Protein AF-A0A7C6KWK3-F1 (afdb_monomer_lite)

Sequence (356 aa):
MFFIGFPQEYILGIIKRSISSIIIWSLILTVAGTFLYDVLIKINVIKPLETMKEYLKLIAAGDFTTEISSKYLNQKDEFGEIANELKDMCTSLKGMILNIIDKSKEVSNNSQELAAISEEMSASSQELSSTMEQVAVGAANQARDLTEIVNSLSQLTNNIENVYQELQNVRSESENVEHKASIGKREMDILVKSIEKINNAFNLVVSKIDALTNSVKEISGITKIISNISEQTNLLALNAAIESARAGEYGRGFAVVAEEVRKLAEESKKSTEKIANLVSSITNDTEEVILATKTVELSAKEQGKSVENTVKSFEDILMFIRNIGPLFSKTYRAMDEIIKSKDVVMERVEEVSAIT

pLDDT: mean 90.27, std 8.16, range [36.38, 97.69]

Structure (mmCIF, N/CA/C/O backbone):
data_AF-A0A7C6KWK3-F1
#
_entry.id   AF-A0A7C6KWK3-F1
#
loop_
_atom_site.group_PDB
_atom_site.id
_atom_site.type_symbol
_atom_site.label_atom_id
_atom_site.label_alt_id
_atom_site.label_comp_id
_atom_site.label_asym_id
_atom_site.label_entity_id
_atom_site.label_seq_id
_atom_site.pdbx_PDB_ins_code
_atom_site.Cartn_x
_atom_site.Cartn_y
_atom_site.Cartn_z
_atom_site.occupancy
_atom_site.B_iso_or_equiv
_atom_site.auth_seq_id
_atom_site.auth_comp_id
_atom_site.auth_asym_id
_atom_site.auth_atom_id
_atom_site.pdbx_PDB_model_num
ATOM 1 N N . MET A 1 1 ? 75.174 4.899 -180.337 1.00 50.12 1 MET A N 1
ATOM 2 C CA . MET A 1 1 ? 76.041 4.530 -179.200 1.00 50.12 1 MET A CA 1
ATOM 3 C C . MET A 1 1 ? 76.412 5.813 -178.473 1.00 50.12 1 MET A C 1
ATOM 5 O O . MET A 1 1 ? 77.198 6.564 -179.015 1.00 50.12 1 MET A O 1
ATOM 9 N N . PHE A 1 2 ? 75.793 6.105 -177.328 1.00 36.38 2 PHE A N 1
ATOM 10 C CA . PHE A 1 2 ? 76.315 7.049 -176.332 1.00 36.38 2 PHE A CA 1
ATOM 11 C C . PHE A 1 2 ? 75.780 6.599 -174.972 1.00 36.38 2 PHE A C 1
ATOM 13 O O . PHE A 1 2 ? 74.591 6.701 -174.688 1.00 36.38 2 PHE A O 1
ATOM 20 N N . PHE A 1 3 ? 76.662 5.986 -174.188 1.00 48.50 3 PHE A N 1
ATOM 21 C CA . PHE A 1 3 ? 76.411 5.573 -172.815 1.00 48.50 3 PHE A CA 1
ATOM 22 C C . PHE A 1 3 ? 76.714 6.794 -171.938 1.00 48.50 3 PHE A C 1
ATOM 24 O O . PHE A 1 3 ? 77.849 7.262 -171.928 1.00 48.50 3 PHE A O 1
ATOM 31 N N . ILE A 1 4 ? 75.714 7.335 -171.243 1.00 52.41 4 ILE A N 1
ATOM 32 C CA . ILE A 1 4 ? 75.918 8.350 -170.199 1.00 52.41 4 ILE A CA 1
ATOM 33 C C . ILE A 1 4 ? 75.651 7.640 -168.873 1.00 52.41 4 ILE A C 1
ATOM 35 O O . ILE A 1 4 ? 74.540 7.644 -168.351 1.00 52.41 4 ILE A O 1
ATOM 39 N N . GLY A 1 5 ? 76.665 6.933 -168.377 1.00 50.94 5 GLY A N 1
ATOM 40 C CA . GLY A 1 5 ? 76.676 6.438 -167.004 1.00 50.94 5 GLY A CA 1
ATOM 41 C C . GLY A 1 5 ? 77.109 7.571 -166.080 1.00 50.94 5 GLY A C 1
ATOM 42 O O . GLY A 1 5 ? 78.187 8.131 -166.268 1.00 50.94 5 GLY A O 1
ATOM 43 N N . PHE A 1 6 ? 76.280 7.928 -165.097 1.00 59.97 6 PHE A N 1
ATOM 44 C CA . PHE A 1 6 ? 76.700 8.836 -164.030 1.00 59.97 6 PHE A CA 1
ATOM 45 C C . PHE A 1 6 ? 77.745 8.137 -163.143 1.00 59.97 6 PHE A C 1
ATOM 47 O O . PHE A 1 6 ? 77.560 6.962 -162.812 1.00 59.97 6 PHE A O 1
ATOM 54 N N . PRO A 1 7 ? 78.834 8.822 -162.749 1.00 62.25 7 PRO A N 1
ATOM 55 C CA . PRO A 1 7 ? 79.874 8.230 -161.918 1.00 62.25 7 PRO A CA 1
ATOM 56 C C . PRO A 1 7 ? 79.287 7.750 -160.588 1.00 62.25 7 PRO A C 1
ATOM 58 O O . PRO A 1 7 ? 78.541 8.468 -159.919 1.00 62.25 7 PRO A O 1
ATOM 61 N N . GLN A 1 8 ? 79.651 6.527 -160.200 1.00 62.75 8 GLN A N 1
ATOM 62 C CA . GLN A 1 8 ? 79.188 5.865 -158.977 1.00 62.75 8 GLN A CA 1
ATOM 63 C C . GLN A 1 8 ? 79.431 6.727 -157.720 1.00 62.75 8 GLN A C 1
ATOM 65 O O . GLN A 1 8 ? 78.629 6.689 -156.788 1.00 62.75 8 GLN A O 1
ATOM 70 N N . GLU A 1 9 ? 80.469 7.572 -157.723 1.00 63.78 9 GLU A N 1
ATOM 71 C CA . GLU A 1 9 ? 80.761 8.545 -156.660 1.00 63.78 9 GLU A CA 1
ATOM 72 C C . GLU A 1 9 ? 79.660 9.603 -156.464 1.00 63.78 9 GLU A C 1
ATOM 74 O O . GLU A 1 9 ? 79.386 9.993 -155.328 1.00 63.78 9 GLU A O 1
ATOM 79 N N . TYR A 1 10 ? 78.966 10.027 -157.529 1.00 68.12 10 TYR A N 1
ATOM 80 C CA . TYR A 1 10 ? 77.906 11.040 -157.443 1.00 68.12 10 TYR A CA 1
ATOM 81 C C . TYR A 1 10 ? 76.619 10.468 -156.826 1.00 68.12 10 TYR A C 1
ATOM 83 O O . TYR A 1 10 ? 76.002 11.090 -155.960 1.00 68.12 10 TYR A O 1
ATOM 91 N N . ILE A 1 11 ? 76.251 9.237 -157.203 1.00 68.44 11 ILE A N 1
ATOM 92 C CA . ILE A 1 11 ? 75.096 8.526 -156.630 1.00 68.44 11 ILE A CA 1
ATOM 93 C C . ILE A 1 11 ? 75.365 8.158 -155.161 1.00 68.44 11 ILE A C 1
ATOM 95 O O . ILE A 1 11 ? 74.504 8.372 -154.307 1.00 68.44 11 ILE A O 1
ATOM 99 N N . LEU A 1 12 ? 76.577 7.690 -154.832 1.00 65.06 12 LEU A N 1
ATOM 100 C CA . LEU A 1 12 ? 76.982 7.415 -153.446 1.00 65.06 12 LEU A CA 1
ATOM 101 C C . LEU A 1 12 ? 76.984 8.677 -152.568 1.00 65.06 12 LEU A C 1
ATOM 103 O O . LEU A 1 12 ? 76.627 8.591 -151.393 1.00 65.06 12 LEU A O 1
ATOM 107 N N . GLY A 1 13 ? 77.335 9.844 -153.118 1.00 69.00 13 GLY A N 1
ATOM 108 C CA . GLY A 1 13 ? 77.290 11.126 -152.407 1.00 69.00 13 GLY A CA 1
ATOM 109 C C . GLY A 1 13 ? 75.870 11.571 -152.038 1.00 69.00 13 GLY A C 1
ATOM 110 O O . GLY A 1 13 ? 75.629 11.983 -150.901 1.00 69.00 13 GLY A O 1
ATOM 111 N N . ILE A 1 14 ? 74.911 11.426 -152.959 1.00 72.25 14 ILE A N 1
ATOM 112 C CA . ILE A 1 14 ? 73.492 11.736 -152.705 1.00 72.25 14 ILE A CA 1
ATOM 113 C C . ILE A 1 14 ? 72.898 10.753 -151.690 1.00 72.25 14 ILE A C 1
ATOM 115 O O . ILE A 1 14 ? 72.237 11.181 -150.744 1.00 72.25 14 ILE A O 1
ATOM 119 N N . ILE A 1 15 ? 73.189 9.454 -151.824 1.00 74.31 15 ILE A N 1
ATOM 120 C CA . ILE A 1 15 ? 72.725 8.430 -150.877 1.00 74.31 15 ILE A CA 1
ATOM 121 C C . ILE A 1 15 ? 73.295 8.690 -149.476 1.00 74.31 15 ILE A C 1
ATOM 123 O O . ILE A 1 15 ? 72.537 8.691 -148.509 1.00 74.31 15 ILE A O 1
ATOM 127 N N . LYS A 1 16 ? 74.596 8.996 -149.341 1.00 73.06 16 LYS A N 1
ATOM 128 C CA . LYS A 1 16 ? 75.196 9.342 -148.039 1.00 73.06 16 LYS A CA 1
ATOM 129 C C . LYS A 1 16 ? 74.568 10.593 -147.417 1.00 73.06 16 LYS A C 1
ATOM 131 O O . LYS A 1 16 ? 74.336 10.606 -146.209 1.00 73.06 16 LYS A O 1
ATOM 136 N N . ARG A 1 17 ? 74.255 11.624 -148.212 1.00 74.88 17 ARG A N 1
ATOM 137 C CA . ARG A 1 17 ? 73.621 12.861 -147.719 1.00 74.88 17 ARG A CA 1
ATOM 138 C C . ARG A 1 17 ? 72.170 12.640 -147.277 1.00 74.88 17 ARG A C 1
ATOM 140 O O . ARG A 1 17 ? 71.790 13.161 -146.233 1.00 74.88 17 ARG A O 1
ATOM 147 N N . SER A 1 18 ? 71.396 11.833 -148.006 1.00 75.69 18 SER A N 1
ATOM 148 C CA . SER A 1 18 ? 70.024 11.463 -147.623 1.00 75.69 18 SER A CA 1
ATOM 149 C C . SER A 1 18 ? 69.975 10.511 -146.423 1.00 75.69 18 SER A C 1
ATOM 151 O O . SER A 1 18 ? 69.119 10.659 -145.558 1.00 75.69 18 SER A O 1
ATOM 153 N N . ILE A 1 19 ? 70.913 9.564 -146.311 1.00 80.75 19 ILE A N 1
ATOM 154 C CA . ILE A 1 19 ? 71.027 8.703 -145.122 1.00 80.75 19 ILE A CA 1
ATOM 155 C C . ILE A 1 19 ? 71.408 9.546 -143.896 1.00 80.75 19 ILE A C 1
ATOM 157 O O . ILE A 1 19 ? 70.806 9.394 -142.837 1.00 80.75 19 ILE A O 1
ATOM 161 N N . SER A 1 20 ? 72.353 10.482 -144.037 1.00 77.00 20 SER A N 1
ATOM 162 C CA . SER A 1 20 ? 72.748 11.379 -142.946 1.00 77.00 20 SER A CA 1
ATOM 163 C C . SER A 1 20 ? 71.599 12.282 -142.481 1.00 77.00 20 SER A C 1
ATOM 165 O O . SER A 1 20 ? 71.414 12.433 -141.275 1.00 77.00 20 SER A O 1
ATOM 167 N N . SER A 1 21 ? 70.782 12.828 -143.391 1.00 78.00 21 SER A N 1
ATOM 168 C CA . SER A 1 21 ? 69.628 13.653 -143.007 1.00 78.00 21 SER A CA 1
ATOM 169 C C . SER A 1 21 ? 68.516 12.847 -142.327 1.00 78.00 21 SER A C 1
ATOM 171 O O . SER A 1 21 ? 67.949 13.327 -141.348 1.00 78.00 21 SER A O 1
ATOM 173 N N . ILE A 1 22 ? 68.239 11.615 -142.774 1.00 84.00 22 ILE A N 1
ATOM 174 C CA . ILE A 1 22 ? 67.272 10.715 -142.119 1.00 84.00 22 ILE A CA 1
ATOM 175 C C . ILE A 1 22 ? 67.738 10.353 -140.704 1.00 84.00 22 ILE A C 1
ATOM 177 O O . ILE A 1 22 ? 66.943 10.415 -139.767 1.00 84.00 22 ILE A O 1
ATOM 181 N N . ILE A 1 23 ? 69.026 10.036 -140.524 1.00 84.62 23 ILE A N 1
ATOM 182 C CA . ILE A 1 23 ? 69.592 9.728 -139.202 1.00 84.62 23 ILE A CA 1
ATOM 183 C C . ILE A 1 23 ? 69.445 10.932 -138.264 1.00 84.62 23 ILE A C 1
ATOM 185 O O . ILE A 1 23 ? 68.966 10.759 -137.145 1.00 84.62 23 ILE A O 1
ATOM 189 N N . ILE A 1 24 ? 69.774 12.145 -138.727 1.00 84.62 24 ILE A N 1
ATOM 190 C CA . ILE A 1 24 ? 69.667 13.379 -137.930 1.00 84.62 24 ILE A CA 1
ATOM 191 C C . ILE A 1 24 ? 68.214 13.663 -137.527 1.00 84.62 24 ILE A C 1
ATOM 193 O O . ILE A 1 24 ? 67.954 13.923 -136.355 1.00 84.62 24 ILE A O 1
ATOM 197 N N . TRP A 1 25 ? 67.254 13.575 -138.452 1.00 86.12 25 TRP A N 1
ATOM 198 C CA . TRP A 1 25 ? 65.841 13.790 -138.120 1.00 86.12 25 TRP A CA 1
ATOM 199 C C . TRP A 1 25 ? 65.277 12.706 -137.202 1.00 86.12 25 TRP A C 1
ATOM 201 O O . TRP A 1 25 ? 64.518 13.031 -136.290 1.00 86.12 25 TRP A O 1
ATOM 211 N N . SER A 1 26 ? 65.682 11.443 -137.379 1.00 84.75 26 SER A N 1
ATOM 212 C CA . SER A 1 26 ? 65.297 10.373 -136.453 1.00 84.75 26 SER A CA 1
ATOM 213 C C . SER A 1 26 ? 65.861 10.626 -135.054 1.00 84.75 26 SER A C 1
ATOM 215 O O . SER A 1 26 ? 65.145 10.466 -134.070 1.00 84.75 26 SER A O 1
ATOM 217 N N . LEU A 1 27 ? 67.101 11.117 -134.956 1.00 87.06 27 LEU A N 1
ATOM 218 C CA . LEU A 1 27 ? 67.737 11.445 -133.686 1.00 87.06 27 LEU A CA 1
ATOM 219 C C . LEU A 1 27 ? 67.014 12.610 -133.001 1.00 87.06 27 LEU A C 1
ATOM 221 O O . LEU A 1 27 ? 66.700 12.516 -131.821 1.00 87.06 27 LEU A O 1
ATOM 225 N N . ILE A 1 28 ? 66.679 13.670 -133.745 1.00 87.69 28 ILE A N 1
ATOM 226 C CA . ILE A 1 28 ? 65.929 14.823 -133.225 1.00 87.69 28 ILE A CA 1
ATOM 227 C C . ILE A 1 28 ? 64.544 14.399 -132.730 1.00 87.69 28 ILE A C 1
ATOM 229 O O . ILE A 1 28 ? 64.154 14.785 -131.633 1.00 87.69 28 ILE A O 1
ATOM 233 N N . LEU A 1 29 ? 63.811 13.590 -133.499 1.00 87.38 29 LEU A N 1
ATOM 234 C CA . LEU A 1 29 ? 62.492 13.097 -133.093 1.00 87.38 29 LEU A CA 1
ATOM 235 C C . LEU A 1 29 ? 62.573 12.175 -131.877 1.00 87.38 29 LEU A C 1
ATOM 237 O O . LEU A 1 29 ? 61.714 12.251 -131.004 1.00 87.38 29 LEU A O 1
ATOM 241 N N . THR A 1 30 ? 63.619 11.353 -131.787 1.00 86.44 30 THR A N 1
ATOM 242 C CA . THR A 1 30 ? 63.840 10.489 -130.622 1.00 86.44 30 THR A CA 1
ATOM 243 C C . THR A 1 30 ? 64.129 11.332 -129.382 1.00 86.44 30 THR A C 1
ATOM 245 O O . THR A 1 30 ? 63.483 11.136 -128.361 1.00 86.44 30 THR A O 1
ATOM 248 N N . VAL A 1 31 ? 65.016 12.330 -129.485 1.00 88.00 31 VAL A N 1
ATOM 249 C CA . VAL A 1 31 ? 65.360 13.244 -128.379 1.00 88.00 31 VAL A CA 1
ATOM 250 C C . VAL A 1 31 ? 64.162 14.101 -127.957 1.00 88.00 31 VAL A C 1
ATOM 252 O O . VAL A 1 31 ? 63.903 14.267 -126.765 1.00 88.00 31 VAL A O 1
ATOM 255 N N . ALA A 1 32 ? 63.396 14.627 -128.914 1.00 87.62 32 ALA A N 1
ATOM 256 C CA . ALA A 1 32 ? 62.181 15.385 -128.631 1.00 87.62 32 ALA A CA 1
ATOM 257 C C . ALA A 1 32 ? 61.098 14.498 -127.998 1.00 87.62 32 ALA A C 1
ATOM 259 O O . ALA A 1 32 ? 60.425 14.929 -127.064 1.00 87.62 32 ALA A O 1
ATOM 260 N N . GLY A 1 33 ? 60.964 13.253 -128.462 1.00 87.75 33 GLY A N 1
ATOM 261 C CA . GLY A 1 33 ? 60.047 12.259 -127.911 1.00 87.75 33 GLY A CA 1
ATOM 262 C C . GLY A 1 33 ? 60.395 11.874 -126.475 1.00 87.75 33 GLY A C 1
ATOM 263 O O . GLY A 1 33 ? 59.512 11.887 -125.622 1.00 87.75 33 GLY A O 1
ATOM 264 N N . THR A 1 34 ? 61.674 11.619 -126.176 1.00 87.00 34 THR A N 1
ATOM 265 C CA . THR A 1 34 ? 62.130 11.343 -124.802 1.00 87.00 34 THR A CA 1
ATOM 266 C C . THR A 1 34 ? 61.928 12.550 -123.893 1.00 87.00 34 THR A C 1
ATOM 268 O O . THR A 1 34 ? 61.441 12.397 -122.780 1.00 87.00 34 THR A O 1
ATOM 271 N N . PHE A 1 35 ? 62.203 13.764 -124.384 1.00 89.75 35 PHE A N 1
ATOM 272 C CA . PHE A 1 35 ? 61.986 14.985 -123.609 1.00 89.75 35 PHE A CA 1
ATOM 273 C C . PHE A 1 35 ? 60.498 15.223 -123.303 1.00 89.75 35 PHE A C 1
ATOM 275 O O . PHE A 1 35 ? 60.135 15.535 -122.171 1.00 89.75 35 PHE A O 1
ATOM 282 N N . LEU A 1 36 ? 59.617 15.041 -124.294 1.00 87.81 36 LEU A N 1
ATOM 283 C CA . LEU A 1 36 ? 58.165 15.135 -124.109 1.00 87.81 36 LEU A CA 1
ATOM 284 C C . LEU A 1 36 ? 57.643 14.070 -123.140 1.00 87.81 36 LEU A C 1
ATOM 286 O O . LEU A 1 36 ? 56.809 14.381 -122.290 1.00 87.81 36 LEU A O 1
ATOM 290 N N . TYR A 1 37 ? 58.146 12.840 -123.244 1.00 88.50 37 TYR A N 1
ATOM 291 C CA . TYR A 1 37 ? 57.793 11.741 -122.350 1.00 88.50 37 TYR A CA 1
ATOM 292 C C . TYR A 1 37 ? 58.192 12.034 -120.897 1.00 88.50 37 TYR A C 1
ATOM 294 O O . TYR A 1 37 ? 57.351 11.925 -120.002 1.00 88.50 37 TYR A O 1
ATOM 302 N N . ASP A 1 38 ? 59.420 12.510 -120.666 1.00 87.50 38 ASP A N 1
ATOM 303 C CA . ASP A 1 38 ? 59.904 12.895 -119.334 1.00 87.50 38 ASP A CA 1
ATOM 304 C C . ASP A 1 38 ? 59.066 14.030 -118.726 1.00 87.50 38 ASP A C 1
ATOM 306 O O . ASP A 1 38 ? 58.707 13.991 -117.545 1.00 87.50 38 ASP A O 1
ATOM 310 N N . VAL A 1 39 ? 58.704 15.039 -119.527 1.00 88.69 39 VAL A N 1
ATOM 311 C CA . VAL A 1 39 ? 57.855 16.154 -119.078 1.00 88.69 39 VAL A CA 1
ATOM 312 C C . VAL A 1 39 ? 56.443 15.672 -118.735 1.00 88.69 39 VAL A C 1
ATOM 314 O O . VAL A 1 39 ? 55.909 16.061 -117.693 1.00 88.69 39 VAL A O 1
ATOM 317 N N . LEU A 1 40 ? 55.848 14.810 -119.563 1.00 87.06 40 LEU A N 1
ATOM 318 C CA . LEU A 1 40 ? 54.509 14.265 -119.326 1.00 87.06 40 LEU A CA 1
ATOM 319 C C . LEU A 1 40 ? 54.461 13.388 -118.072 1.00 87.06 40 LEU A C 1
ATOM 321 O O . LEU A 1 40 ? 53.573 13.584 -117.244 1.00 87.06 40 LEU A O 1
ATOM 325 N N . ILE A 1 41 ? 55.435 12.495 -117.869 1.00 88.19 41 ILE A N 1
ATOM 326 C CA . ILE A 1 41 ? 55.540 11.695 -116.637 1.00 88.19 41 ILE A CA 1
ATOM 327 C C . ILE A 1 41 ? 55.723 12.596 -115.424 1.00 88.19 41 ILE A C 1
ATOM 329 O O . ILE A 1 41 ? 55.079 12.402 -114.390 1.00 88.19 41 ILE A O 1
ATOM 333 N N . LYS A 1 42 ? 56.580 13.613 -115.531 1.00 87.81 42 LYS A N 1
ATOM 334 C CA . LYS A 1 42 ? 56.831 14.506 -114.404 1.00 87.81 42 LYS A CA 1
ATOM 335 C C . LYS A 1 42 ? 55.575 15.270 -113.990 1.00 87.81 42 LYS A C 1
ATOM 337 O O . LYS A 1 42 ? 55.346 15.457 -112.798 1.00 87.81 42 LYS A O 1
ATOM 342 N N . ILE A 1 43 ? 54.768 15.714 -114.952 1.00 85.00 43 ILE A N 1
ATOM 343 C CA . ILE A 1 43 ? 53.551 16.489 -114.686 1.00 85.00 43 ILE A CA 1
ATOM 344 C C . ILE A 1 43 ? 52.390 15.597 -114.238 1.00 85.00 43 ILE A C 1
ATOM 346 O O . ILE A 1 43 ? 51.703 15.974 -113.292 1.00 85.00 43 ILE A O 1
ATOM 350 N N . ASN A 1 44 ? 52.191 14.441 -114.875 1.00 83.25 44 ASN A N 1
ATOM 351 C CA . ASN A 1 44 ? 51.003 13.607 -114.666 1.00 83.25 44 ASN A CA 1
ATOM 352 C C . ASN A 1 44 ? 51.201 12.481 -113.641 1.00 83.25 44 ASN A C 1
ATOM 354 O O . ASN A 1 44 ? 50.214 11.946 -113.159 1.00 83.25 44 ASN A O 1
ATOM 358 N N . VAL A 1 45 ? 52.443 12.122 -113.293 1.00 86.00 45 VAL A N 1
ATOM 359 C CA . VAL A 1 45 ? 52.740 11.014 -112.364 1.00 86.00 45 VAL A CA 1
ATOM 360 C C . VAL A 1 45 ? 53.575 11.492 -111.177 1.00 86.00 45 VAL A C 1
ATOM 362 O O . VAL A 1 45 ? 53.135 11.386 -110.035 1.00 86.00 45 VAL A O 1
ATOM 365 N N . ILE A 1 46 ? 54.763 12.063 -111.420 1.00 88.12 46 ILE A N 1
ATOM 366 C CA . ILE A 1 46 ? 55.706 12.399 -110.334 1.00 88.12 46 ILE A CA 1
ATOM 367 C C . ILE A 1 46 ? 55.142 13.499 -109.431 1.00 88.12 46 ILE A C 1
ATOM 369 O O . ILE A 1 46 ? 55.120 13.331 -108.216 1.00 88.12 46 ILE A O 1
ATOM 373 N N . LYS A 1 47 ? 54.653 14.608 -110.002 1.00 87.56 47 LYS A N 1
ATOM 374 C CA . LYS A 1 47 ? 54.118 15.732 -109.215 1.00 87.56 47 LYS A CA 1
ATOM 375 C C . LYS A 1 47 ? 52.890 15.359 -108.363 1.00 87.56 47 LYS A C 1
ATOM 377 O O . LYS A 1 47 ? 52.900 15.694 -107.176 1.00 87.56 47 LYS A O 1
ATOM 382 N N . PRO A 1 48 ? 51.846 14.688 -108.897 1.00 87.06 48 PRO A N 1
ATOM 383 C CA . PRO A 1 48 ? 50.729 14.216 -108.077 1.00 87.06 48 PRO A CA 1
ATOM 384 C C . PRO A 1 48 ? 51.180 13.268 -106.963 1.00 87.06 48 PRO A C 1
ATOM 386 O O . PRO A 1 48 ? 50.764 13.439 -105.821 1.00 87.06 48 PRO A O 1
ATOM 389 N N . LEU A 1 49 ? 52.096 12.336 -107.253 1.00 88.19 49 LEU A N 1
ATOM 390 C CA . LEU A 1 49 ? 52.625 11.397 -106.262 1.00 88.19 49 LEU A CA 1
ATOM 391 C C . LEU A 1 49 ? 53.430 12.093 -105.152 1.00 88.19 49 LEU A C 1
ATOM 393 O O . LEU A 1 49 ? 53.256 11.774 -103.977 1.00 88.19 49 LEU A O 1
ATOM 397 N N . GLU A 1 50 ? 54.289 13.055 -105.501 1.00 89.25 50 GLU A N 1
ATOM 398 C CA . GLU A 1 50 ? 55.005 13.888 -104.526 1.00 89.25 50 GLU A CA 1
ATOM 399 C C . GLU A 1 50 ? 54.026 14.661 -103.640 1.00 89.25 50 GLU A C 1
ATOM 401 O O . GLU A 1 50 ? 54.198 14.687 -102.423 1.00 89.25 50 GLU A O 1
ATOM 406 N N . THR A 1 51 ? 52.948 15.192 -104.223 1.00 88.50 51 THR A N 1
ATOM 407 C CA . THR A 1 51 ? 51.912 15.905 -103.466 1.00 88.50 51 THR A CA 1
ATOM 408 C C . THR A 1 51 ? 51.156 14.962 -102.514 1.00 88.50 51 THR A C 1
ATOM 410 O O . THR A 1 51 ? 50.970 15.287 -101.343 1.00 88.50 51 THR A O 1
ATOM 413 N N . MET A 1 52 ? 50.761 13.762 -102.960 1.00 89.75 52 MET A N 1
ATOM 414 C CA . MET A 1 52 ? 50.117 12.767 -102.083 1.00 89.75 52 MET A CA 1
ATOM 415 C C . MET A 1 52 ? 51.047 12.317 -100.952 1.00 89.75 52 MET A C 1
ATOM 417 O O . MET A 1 52 ? 50.614 12.159 -99.811 1.00 89.75 52 MET A O 1
ATOM 421 N N . LYS A 1 53 ? 52.346 12.170 -101.239 1.00 90.44 53 LYS A N 1
ATOM 422 C CA . LYS A 1 53 ? 53.370 11.883 -100.229 1.00 90.44 53 LYS A CA 1
ATOM 423 C C . LYS A 1 53 ? 53.480 13.004 -99.193 1.00 90.44 53 LYS A C 1
ATOM 425 O O . LYS A 1 53 ? 53.694 12.709 -98.019 1.00 90.44 53 LYS A O 1
ATOM 430 N N . GLU A 1 54 ? 53.364 14.266 -99.597 1.00 90.56 54 GLU A N 1
ATOM 431 C CA . GLU A 1 54 ? 53.349 15.405 -98.672 1.00 90.56 54 GLU A CA 1
ATOM 432 C C . GLU A 1 54 ? 52.111 15.388 -97.771 1.00 90.56 54 GLU A C 1
ATOM 434 O O . GLU A 1 54 ? 52.261 15.470 -96.553 1.00 90.56 54 GLU A O 1
ATOM 439 N N . TYR A 1 55 ? 50.914 15.169 -98.325 1.00 89.81 55 TYR A N 1
ATOM 440 C CA . TYR A 1 55 ? 49.695 15.025 -97.520 1.00 89.81 55 TYR A CA 1
ATOM 441 C C . TYR A 1 55 ? 49.783 13.856 -96.536 1.00 89.81 55 TYR A C 1
ATOM 443 O O . TYR A 1 55 ? 49.467 14.009 -95.358 1.00 89.81 55 TYR A O 1
ATOM 451 N N . LEU A 1 56 ? 50.290 12.704 -96.977 1.00 89.88 56 LEU A N 1
ATOM 452 C CA . LEU A 1 56 ? 50.465 11.546 -96.104 1.00 89.88 56 LEU A CA 1
ATOM 453 C C . LEU A 1 56 ? 51.500 11.802 -94.998 1.00 89.88 56 LEU A C 1
ATOM 455 O O . LEU A 1 56 ? 51.318 11.332 -93.879 1.00 89.88 56 LEU A O 1
ATOM 459 N N . LYS A 1 57 ? 52.556 12.584 -95.265 1.00 91.94 57 LYS A N 1
ATOM 460 C CA . LYS A 1 57 ? 53.500 13.025 -94.225 1.00 91.94 57 LYS A CA 1
ATOM 461 C C . LYS A 1 57 ? 52.840 13.926 -93.182 1.00 91.94 57 LYS A C 1
ATOM 463 O O . LYS A 1 57 ? 53.156 13.774 -92.008 1.00 91.94 57 LYS A O 1
ATOM 468 N N . LEU A 1 58 ? 51.957 14.839 -93.591 1.00 89.81 58 LEU A N 1
ATOM 469 C CA . LEU A 1 58 ? 51.220 15.708 -92.665 1.00 89.81 58 LEU A CA 1
ATOM 470 C C . LEU A 1 58 ? 50.287 14.886 -91.769 1.00 89.81 58 LEU A C 1
ATOM 472 O O . LEU A 1 58 ? 50.361 14.992 -90.547 1.00 89.81 58 LEU A O 1
ATOM 476 N N . ILE A 1 59 ? 49.516 13.972 -92.366 1.00 89.00 59 ILE A N 1
ATOM 477 C CA . ILE A 1 59 ? 48.657 13.025 -91.640 1.00 89.00 59 ILE A CA 1
ATOM 478 C C . ILE A 1 59 ? 49.490 12.172 -90.670 1.00 89.00 59 ILE A C 1
ATOM 480 O O . ILE A 1 59 ? 49.125 12.027 -89.506 1.00 89.00 59 ILE A O 1
ATOM 484 N N . ALA A 1 60 ? 50.633 11.637 -91.112 1.00 89.06 60 ALA A N 1
ATOM 485 C CA . ALA A 1 60 ? 51.528 10.843 -90.266 1.00 89.06 60 ALA A CA 1
ATOM 486 C C . ALA A 1 60 ? 52.160 11.659 -89.124 1.00 89.06 60 ALA A C 1
ATOM 488 O O . ALA A 1 60 ? 52.460 11.104 -88.070 1.00 89.06 60 ALA A O 1
ATOM 489 N N . ALA A 1 61 ? 52.343 12.968 -89.314 1.00 91.75 61 ALA A N 1
ATOM 490 C CA . ALA A 1 61 ? 52.768 13.896 -88.270 1.00 91.75 61 ALA A CA 1
ATOM 491 C C . ALA A 1 61 ? 51.621 14.310 -87.324 1.00 91.75 61 ALA A C 1
ATOM 493 O O . ALA A 1 61 ? 51.862 15.042 -86.366 1.00 91.75 61 ALA A O 1
ATOM 494 N N . GLY A 1 62 ? 50.391 13.842 -87.571 1.00 88.06 62 GLY A N 1
ATOM 495 C CA . GLY A 1 62 ? 49.208 14.164 -86.774 1.00 88.06 62 GLY A CA 1
ATOM 496 C C . GLY A 1 62 ? 48.540 15.491 -87.143 1.00 88.06 62 GLY A C 1
ATOM 497 O O . GLY A 1 62 ? 47.676 15.958 -86.402 1.00 88.06 62 GLY A O 1
ATOM 498 N N . ASP A 1 63 ? 48.913 16.103 -88.270 1.00 89.44 63 ASP A N 1
ATOM 499 C CA . ASP A 1 63 ? 48.239 17.288 -88.795 1.00 89.44 63 ASP A CA 1
ATOM 500 C C . ASP A 1 63 ? 47.074 16.884 -89.712 1.00 89.44 63 ASP A C 1
ATOM 502 O O . ASP A 1 63 ? 47.241 16.599 -90.899 1.00 89.44 63 ASP A O 1
ATOM 506 N N . PHE A 1 64 ? 45.871 16.892 -89.137 1.00 87.62 64 PHE A N 1
ATOM 507 C CA . PHE A 1 64 ? 44.602 16.649 -89.834 1.00 87.62 64 PHE A CA 1
ATOM 508 C C . PHE A 1 64 ? 43.865 17.951 -90.202 1.00 87.62 64 PHE A C 1
ATOM 510 O O . PHE A 1 64 ? 42.652 17.944 -90.430 1.00 87.62 64 PHE A O 1
ATOM 517 N N . THR A 1 65 ? 44.558 19.097 -90.181 1.00 86.12 65 THR A N 1
ATOM 518 C CA . THR A 1 65 ? 43.968 20.415 -90.482 1.00 86.12 65 THR A CA 1
ATOM 519 C C . THR A 1 65 ? 44.130 20.818 -91.942 1.00 86.12 65 THR A C 1
ATOM 521 O O . THR A 1 65 ? 43.364 21.642 -92.440 1.00 86.12 65 THR A O 1
ATOM 524 N N . THR A 1 66 ? 45.094 20.215 -92.638 1.00 84.56 66 THR A N 1
ATOM 525 C CA . THR A 1 66 ? 45.382 20.522 -94.037 1.00 84.56 66 THR A CA 1
ATOM 526 C C . THR A 1 66 ? 44.364 19.859 -94.969 1.00 84.56 66 THR A C 1
ATOM 528 O O . THR A 1 66 ? 44.195 18.640 -94.967 1.00 84.56 66 THR A O 1
ATOM 531 N N . GLU A 1 67 ? 43.718 20.659 -95.819 1.00 85.38 67 GLU A N 1
ATOM 532 C CA . GLU A 1 67 ? 42.785 20.166 -96.834 1.00 85.38 67 GLU A CA 1
ATOM 533 C C . GLU A 1 67 ? 43.508 19.760 -98.127 1.00 85.38 67 GLU A C 1
ATOM 535 O O . GLU A 1 67 ? 44.384 20.468 -98.640 1.00 85.38 67 GLU A O 1
ATOM 540 N N . ILE A 1 68 ? 43.113 18.615 -98.687 1.00 87.44 68 ILE A N 1
ATOM 541 C CA . ILE A 1 68 ? 43.603 18.168 -99.992 1.00 87.44 68 ILE A CA 1
ATOM 542 C C . ILE A 1 68 ? 43.030 19.092 -101.070 1.00 87.44 68 ILE A C 1
ATOM 544 O O . ILE A 1 68 ? 41.820 19.305 -101.148 1.00 87.44 68 ILE A O 1
ATOM 548 N N . SER A 1 69 ? 43.903 19.655 -101.910 1.00 87.38 69 SER A N 1
ATOM 549 C CA . SER A 1 69 ? 43.508 20.620 -102.939 1.00 87.38 69 SER A CA 1
ATOM 550 C C . SER A 1 69 ? 42.437 20.051 -103.878 1.00 87.38 69 SER A C 1
ATOM 552 O O . SER A 1 69 ? 42.573 18.945 -104.408 1.00 87.38 69 SER A O 1
ATOM 554 N N . SER A 1 70 ? 41.416 20.862 -104.173 1.00 85.38 70 SER A N 1
ATOM 555 C CA . SER A 1 70 ? 40.312 20.524 -105.085 1.00 85.38 70 SER A CA 1
ATOM 556 C C . SER A 1 70 ? 40.769 20.120 -106.490 1.00 85.38 70 SER A C 1
ATOM 558 O O . SER A 1 70 ? 40.046 19.415 -107.194 1.00 85.38 70 SER A O 1
ATOM 560 N N . LYS A 1 71 ? 41.980 20.523 -106.896 1.00 85.50 71 LYS A N 1
ATOM 561 C CA . LYS A 1 71 ? 42.604 20.096 -108.151 1.00 85.50 71 LYS A CA 1
ATOM 562 C C . LYS A 1 71 ? 42.778 18.574 -108.224 1.00 85.50 71 LYS A C 1
ATOM 564 O O . LYS A 1 71 ? 42.525 18.006 -109.279 1.00 85.50 71 LYS A O 1
ATOM 569 N N . TYR A 1 72 ? 43.209 17.940 -107.133 1.00 84.94 72 TYR A N 1
ATOM 570 C CA . TYR A 1 72 ? 43.468 16.497 -107.089 1.00 84.94 72 TYR A CA 1
ATOM 571 C C . TYR A 1 72 ? 42.202 15.703 -106.761 1.00 84.94 72 TYR A C 1
ATOM 573 O O . TYR A 1 72 ? 41.992 14.643 -107.328 1.00 84.94 72 TYR A O 1
ATOM 581 N N . LEU A 1 73 ? 41.300 16.248 -105.938 1.00 87.75 73 LEU A N 1
ATOM 582 C CA . LEU A 1 73 ? 40.024 15.589 -105.618 1.00 87.75 73 LEU A CA 1
ATOM 583 C C . LEU A 1 73 ? 39.100 15.423 -106.836 1.00 87.75 73 LEU A C 1
ATOM 585 O O . LEU A 1 73 ? 38.350 14.455 -106.909 1.00 87.75 73 LEU A O 1
ATOM 589 N N . ASN A 1 74 ? 39.150 16.364 -107.786 1.00 87.38 74 ASN A N 1
ATOM 590 C CA . ASN A 1 74 ? 38.339 16.338 -109.009 1.00 87.38 74 ASN A CA 1
ATOM 591 C C . ASN A 1 74 ? 39.014 15.594 -110.175 1.00 87.38 74 ASN A C 1
ATOM 593 O O . ASN A 1 74 ? 38.498 15.606 -111.299 1.00 87.38 74 ASN A O 1
ATOM 597 N N . GLN A 1 75 ? 40.184 14.998 -109.940 1.00 85.88 75 GLN A N 1
ATOM 598 C CA . GLN A 1 75 ? 40.905 14.233 -110.946 1.00 85.88 75 GLN A CA 1
ATOM 599 C C . GLN A 1 75 ? 40.172 12.902 -111.186 1.00 85.88 75 GLN A C 1
ATOM 601 O O . GLN A 1 75 ? 39.723 12.258 -110.244 1.00 85.88 75 GLN A O 1
ATOM 606 N N . LYS A 1 76 ? 39.985 12.515 -112.454 1.00 85.50 76 LYS A N 1
ATOM 607 C CA . LYS A 1 76 ? 39.239 11.299 -112.846 1.00 85.50 76 LYS A CA 1
ATOM 608 C C . LYS A 1 76 ? 40.172 10.134 -113.191 1.00 85.50 76 LYS A C 1
ATOM 610 O O . LYS A 1 76 ? 39.914 9.404 -114.144 1.00 85.50 76 LYS A O 1
ATOM 615 N N . ASP A 1 77 ? 41.280 10.040 -112.472 1.00 86.69 77 ASP A N 1
ATOM 616 C CA . ASP A 1 77 ? 42.284 8.986 -112.591 1.00 86.69 77 ASP A CA 1
ATOM 617 C C . ASP A 1 77 ? 42.585 8.389 -111.208 1.00 86.69 77 ASP A C 1
ATOM 619 O O . ASP A 1 77 ? 42.005 8.794 -110.196 1.00 86.69 77 ASP A O 1
ATOM 623 N N . GLU A 1 78 ? 43.505 7.429 -111.162 1.00 87.38 78 GLU A N 1
ATOM 624 C CA . GLU A 1 78 ? 43.888 6.699 -109.954 1.00 87.38 78 GLU A CA 1
ATOM 625 C C . GLU A 1 78 ? 44.421 7.628 -108.845 1.00 87.38 78 GLU A C 1
ATOM 627 O O . GLU A 1 78 ? 44.296 7.322 -107.659 1.00 87.38 78 GLU A O 1
ATOM 632 N N . PHE A 1 79 ? 44.987 8.791 -109.192 1.00 87.81 79 PHE A N 1
ATOM 633 C CA . PHE A 1 79 ? 45.461 9.763 -108.202 1.00 87.81 79 PHE A CA 1
ATOM 634 C C . PHE A 1 79 ? 44.315 10.545 -107.566 1.00 87.81 79 PHE A C 1
ATOM 636 O O . PHE A 1 79 ? 44.399 10.895 -106.387 1.00 87.81 79 PHE A O 1
ATOM 643 N N . GLY A 1 80 ? 43.241 10.787 -108.319 1.00 88.31 80 GLY A N 1
ATOM 644 C CA . GLY A 1 80 ? 42.003 11.337 -107.779 1.00 88.31 80 GLY A CA 1
ATOM 645 C C . GLY A 1 80 ? 41.322 10.395 -106.791 1.00 88.31 80 GLY A C 1
ATOM 646 O O . GLY A 1 80 ? 40.866 10.842 -105.738 1.00 88.31 80 GLY A O 1
ATOM 647 N N . GLU A 1 81 ? 41.313 9.090 -107.069 1.00 89.88 81 GLU A N 1
ATOM 648 C CA . GLU A 1 81 ? 40.815 8.079 -106.124 1.00 89.88 81 GLU A CA 1
ATOM 649 C C . GLU A 1 81 ? 41.642 8.075 -104.829 1.00 89.88 81 GLU A C 1
ATOM 651 O O . GLU A 1 81 ? 41.081 8.235 -103.746 1.00 89.88 81 GLU A O 1
ATOM 656 N N . ILE A 1 82 ? 42.978 8.031 -104.926 1.00 89.88 82 ILE A N 1
ATOM 657 C CA . ILE A 1 82 ? 43.877 8.101 -103.757 1.00 89.88 82 ILE A CA 1
ATOM 658 C C . ILE A 1 82 ? 43.654 9.388 -102.950 1.00 89.88 82 ILE A C 1
ATOM 660 O O . ILE A 1 82 ? 43.636 9.353 -101.720 1.00 89.88 82 ILE A O 1
ATOM 664 N N . ALA A 1 83 ? 43.481 10.530 -103.619 1.00 90.06 83 ALA A N 1
ATOM 665 C CA . ALA A 1 83 ? 43.230 11.806 -102.955 1.00 90.06 83 ALA A CA 1
ATOM 666 C C . ALA A 1 83 ? 41.913 11.796 -102.158 1.00 90.06 83 ALA A C 1
ATOM 668 O O . ALA A 1 83 ? 41.864 12.341 -101.053 1.00 90.06 83 ALA A O 1
ATOM 669 N N . ASN A 1 84 ? 40.859 11.169 -102.691 1.00 90.88 84 ASN A N 1
ATOM 670 C CA . ASN A 1 84 ? 39.583 11.024 -101.988 1.00 90.88 84 ASN A CA 1
ATOM 671 C C . ASN A 1 84 ? 39.697 10.051 -100.801 1.00 90.88 84 ASN A C 1
ATOM 673 O O . ASN A 1 84 ? 39.294 10.407 -99.697 1.00 90.88 84 ASN A O 1
ATOM 677 N N . GLU A 1 85 ? 40.351 8.900 -100.969 1.00 91.81 85 GLU A N 1
ATOM 678 C CA . GLU A 1 85 ? 40.582 7.944 -99.872 1.00 91.81 85 GLU A CA 1
ATOM 679 C C . GLU A 1 85 ? 41.433 8.550 -98.738 1.00 91.81 85 GLU A C 1
ATOM 681 O O . GLU A 1 85 ? 41.142 8.375 -97.552 1.00 91.81 85 GLU A O 1
ATOM 686 N N . LEU A 1 86 ? 42.460 9.346 -99.070 1.00 89.75 86 LEU A N 1
ATOM 687 C CA . LEU A 1 86 ? 43.258 10.076 -98.076 1.00 89.75 86 LEU A CA 1
ATOM 688 C C . LEU A 1 86 ? 42.428 11.117 -97.312 1.00 89.75 86 LEU A C 1
ATOM 690 O O . LEU A 1 86 ? 42.619 11.289 -96.104 1.00 89.75 86 LEU A O 1
ATOM 694 N N . LYS A 1 87 ? 41.506 11.810 -97.992 1.00 90.75 87 LYS A N 1
ATOM 695 C CA . LYS A 1 87 ? 40.575 12.756 -97.360 1.00 90.75 87 LYS A CA 1
ATOM 696 C C . LYS A 1 87 ? 39.636 12.036 -96.393 1.00 90.75 87 LYS A C 1
ATOM 698 O O . LYS A 1 87 ? 39.427 12.524 -95.278 1.00 90.75 87 LYS A O 1
ATOM 703 N N . ASP A 1 88 ? 39.091 10.895 -96.793 1.00 91.62 88 ASP A N 1
ATOM 704 C CA . ASP A 1 88 ? 38.159 10.120 -95.973 1.00 91.62 88 ASP A CA 1
ATOM 705 C C . ASP A 1 88 ? 38.864 9.506 -94.757 1.00 91.62 88 ASP A C 1
ATOM 707 O O . ASP A 1 88 ? 38.340 9.562 -93.638 1.00 91.62 88 ASP A O 1
ATOM 711 N N . MET A 1 89 ? 40.107 9.045 -94.924 1.00 90.38 89 MET A N 1
ATOM 712 C CA . MET A 1 89 ? 40.973 8.626 -93.819 1.00 90.38 89 MET A CA 1
ATOM 713 C C . MET A 1 89 ? 41.249 9.781 -92.845 1.00 90.38 89 MET A C 1
ATOM 715 O O . MET A 1 89 ? 41.087 9.614 -91.636 1.00 90.38 89 MET A O 1
ATOM 719 N N . CYS A 1 90 ? 41.623 10.963 -93.349 1.00 90.88 90 CYS A N 1
ATOM 720 C CA . CYS A 1 90 ? 41.853 12.157 -92.528 1.00 90.88 90 CYS A CA 1
ATOM 721 C C . CYS A 1 90 ? 40.590 12.553 -91.743 1.00 90.88 90 CYS A C 1
ATOM 723 O O . CYS A 1 90 ? 40.646 12.785 -90.535 1.00 90.88 90 CYS A O 1
ATOM 725 N N . THR A 1 91 ? 39.432 12.547 -92.409 1.00 91.44 91 THR A N 1
ATOM 726 C CA . THR A 1 91 ? 38.130 12.849 -91.798 1.00 91.44 91 THR A CA 1
ATOM 727 C C . THR A 1 91 ? 37.780 11.840 -90.705 1.00 91.44 91 THR A C 1
ATOM 729 O O . THR A 1 91 ? 37.373 12.232 -89.609 1.00 91.44 91 THR A O 1
ATOM 732 N N . SER A 1 92 ? 37.996 10.549 -90.963 1.00 92.12 92 SER A N 1
ATOM 733 C CA . SER A 1 92 ? 37.732 9.471 -90.006 1.00 92.12 92 SER A CA 1
ATOM 734 C C . SER A 1 92 ? 38.642 9.559 -88.779 1.00 92.12 92 SER A C 1
ATOM 736 O O . SER A 1 92 ? 38.154 9.496 -87.652 1.00 92.12 92 SER A O 1
ATOM 738 N N . LEU A 1 93 ? 39.949 9.777 -88.972 1.00 91.12 93 LEU A N 1
ATOM 739 C CA . LEU A 1 93 ? 40.912 9.937 -87.876 1.00 91.12 93 LEU A CA 1
ATOM 740 C C . LEU A 1 93 ? 40.622 11.186 -87.040 1.00 91.12 93 LEU A C 1
ATOM 742 O O . LEU A 1 93 ? 40.608 11.114 -85.811 1.00 91.12 93 LEU A O 1
ATOM 746 N N . LYS A 1 94 ? 40.306 12.314 -87.686 1.00 91.56 94 LYS A N 1
ATOM 747 C CA . LYS A 1 94 ? 39.864 13.534 -87.000 1.00 91.56 94 LYS A CA 1
ATOM 748 C C . LYS A 1 94 ? 38.607 13.280 -86.163 1.00 91.56 94 LYS A C 1
ATOM 750 O O . LYS A 1 94 ? 38.563 13.687 -85.005 1.00 91.56 94 LYS A O 1
ATOM 755 N N . GLY A 1 95 ? 37.616 12.577 -86.717 1.00 93.50 95 GLY A N 1
ATOM 756 C CA . GLY A 1 95 ? 36.403 12.182 -85.997 1.00 93.50 95 GLY A CA 1
ATOM 757 C C . GLY A 1 95 ? 36.690 11.286 -84.788 1.00 93.50 95 GLY A C 1
ATOM 758 O O . GLY A 1 95 ? 36.154 11.522 -83.707 1.00 93.50 95 GLY A O 1
ATOM 759 N N . MET A 1 96 ? 37.589 10.306 -84.929 1.00 94.25 96 MET A N 1
ATOM 760 C CA . MET A 1 96 ? 38.028 9.452 -83.819 1.00 94.25 96 MET A CA 1
ATOM 761 C C . MET A 1 96 ? 38.711 10.257 -82.707 1.00 94.25 96 MET A C 1
ATOM 763 O O . MET A 1 96 ? 38.379 10.068 -81.540 1.00 94.25 96 MET A O 1
ATOM 767 N N . ILE A 1 97 ? 39.622 11.176 -83.048 1.00 93.00 97 ILE A N 1
ATOM 768 C CA . ILE A 1 97 ? 40.317 12.022 -82.064 1.00 93.00 97 ILE A CA 1
ATOM 769 C C . ILE A 1 97 ? 39.327 12.925 -81.325 1.00 93.00 97 ILE A C 1
ATOM 771 O O . ILE A 1 97 ? 39.396 13.021 -80.101 1.00 93.00 97 ILE A O 1
ATOM 775 N N . LEU A 1 98 ? 38.386 13.553 -82.038 1.00 94.19 98 LEU A N 1
ATOM 776 C CA . LEU A 1 98 ? 37.345 14.374 -81.412 1.00 94.19 98 LEU A CA 1
ATOM 777 C C . LEU A 1 98 ? 36.484 13.544 -80.450 1.00 94.19 98 LEU A C 1
ATOM 779 O O . LEU A 1 98 ? 36.306 13.946 -79.303 1.00 94.19 98 LEU A O 1
ATOM 783 N N . ASN A 1 99 ? 36.062 12.343 -80.857 1.00 96.44 99 ASN A N 1
ATOM 784 C CA . ASN A 1 99 ? 35.335 11.425 -79.978 1.00 96.44 99 ASN A CA 1
ATOM 785 C C . ASN A 1 99 ? 36.157 11.022 -78.741 1.00 96.44 99 ASN A C 1
ATOM 787 O O . ASN A 1 99 ? 35.609 10.954 -77.644 1.00 96.44 99 ASN A O 1
ATOM 791 N N . ILE A 1 100 ? 37.465 10.775 -78.885 1.00 96.56 100 ILE A N 1
ATOM 792 C CA . ILE A 1 100 ? 38.357 10.468 -77.753 1.00 96.56 100 ILE A CA 1
ATOM 793 C C . ILE A 1 100 ? 38.454 11.661 -76.798 1.00 96.56 100 ILE A C 1
ATOM 795 O O . ILE A 1 100 ? 38.406 11.465 -75.583 1.00 96.56 100 ILE A O 1
ATOM 799 N N . ILE A 1 101 ? 38.575 12.886 -77.318 1.00 95.75 101 ILE A N 1
ATOM 800 C CA . ILE A 1 101 ? 38.613 14.108 -76.503 1.00 95.75 101 ILE A CA 1
ATOM 801 C C . ILE A 1 101 ? 37.306 14.263 -75.721 1.00 95.75 101 ILE A C 1
ATOM 803 O O . ILE A 1 101 ? 37.346 14.494 -74.512 1.00 95.75 101 ILE A O 1
ATOM 807 N N . ASP A 1 102 ? 36.161 14.103 -76.382 1.00 97.00 102 ASP A N 1
ATOM 808 C CA . ASP A 1 102 ? 34.854 14.246 -75.740 1.00 97.00 102 ASP A CA 1
ATOM 809 C C . ASP A 1 102 ? 34.626 13.159 -74.684 1.00 97.00 102 ASP A C 1
ATOM 811 O O . ASP A 1 102 ? 34.224 13.465 -73.560 1.00 97.00 102 ASP A O 1
ATOM 815 N N . LYS A 1 103 ? 34.993 11.906 -74.979 1.00 96.75 103 LYS A N 1
ATOM 816 C CA . LYS A 1 103 ? 34.918 10.809 -74.003 1.00 96.75 103 LYS A CA 1
ATOM 817 C C . LYS A 1 103 ? 35.897 10.974 -72.843 1.00 96.75 103 LYS A C 1
ATOM 819 O O . LYS A 1 103 ? 35.548 10.652 -71.714 1.00 96.75 103 LYS A O 1
ATOM 824 N N . SER A 1 104 ? 37.084 11.531 -73.076 1.00 97.06 104 SER A N 1
ATOM 825 C CA . SER A 1 104 ? 38.042 11.831 -72.001 1.00 97.06 104 SER A CA 1
ATOM 826 C C . SER A 1 104 ? 37.522 12.926 -71.066 1.00 97.06 104 SER A C 1
ATOM 828 O O . SER A 1 104 ? 37.700 12.828 -69.853 1.00 97.06 104 SER A O 1
ATOM 830 N N . LYS A 1 105 ? 36.836 13.947 -71.603 1.00 96.44 105 LYS A N 1
ATOM 831 C CA . LYS A 1 105 ? 36.155 14.968 -70.789 1.00 96.44 105 LYS A CA 1
ATOM 832 C C . LYS A 1 105 ? 35.022 14.365 -69.963 1.00 96.44 105 LYS A C 1
ATOM 834 O O . LYS A 1 105 ? 34.922 14.668 -68.780 1.00 96.44 105 LYS A O 1
ATOM 839 N N . GLU A 1 106 ? 34.209 13.497 -70.561 1.00 96.94 106 GLU A N 1
ATOM 840 C CA . GLU A 1 106 ? 33.141 12.777 -69.855 1.00 96.94 106 GLU A CA 1
ATOM 841 C C . GLU A 1 106 ? 33.708 11.946 -68.692 1.00 96.94 106 GLU A C 1
ATOM 843 O O . GLU A 1 106 ? 33.247 12.074 -67.562 1.00 96.94 106 GLU A O 1
ATOM 848 N N . VAL A 1 107 ? 34.782 11.182 -68.926 1.00 97.50 107 VAL A N 1
ATOM 849 C CA . VAL A 1 107 ? 35.476 10.419 -67.873 1.00 97.50 107 VAL A CA 1
ATOM 850 C C . VAL A 1 107 ? 36.038 11.334 -66.781 1.00 97.50 107 VAL A C 1
ATOM 852 O O . VAL A 1 107 ? 35.921 11.008 -65.599 1.00 97.50 107 VAL A O 1
ATOM 855 N N . SER A 1 108 ? 36.625 12.478 -67.145 1.00 96.69 108 SER A N 1
ATOM 856 C CA . SER A 1 108 ? 37.133 13.457 -66.176 1.00 96.69 108 SER A CA 1
ATOM 857 C C . SER A 1 108 ? 36.015 14.014 -65.291 1.00 96.69 108 SER A C 1
ATOM 859 O O . SER A 1 108 ? 36.190 14.085 -64.077 1.00 96.69 108 SER A O 1
ATOM 861 N N . ASN A 1 109 ? 34.870 14.372 -65.878 1.00 96.31 109 ASN A N 1
ATOM 862 C CA . ASN A 1 109 ? 33.716 14.882 -65.136 1.00 96.31 109 ASN A CA 1
ATOM 863 C C . ASN A 1 109 ? 33.145 13.809 -64.199 1.00 96.31 109 ASN A C 1
ATOM 865 O O . ASN A 1 109 ? 32.976 14.066 -63.011 1.00 96.31 109 ASN A O 1
ATOM 869 N N . ASN A 1 110 ? 32.951 12.585 -64.697 1.00 97.06 110 ASN A N 1
ATOM 870 C CA . ASN A 1 110 ? 32.456 11.468 -63.888 1.00 97.06 110 ASN A CA 1
ATOM 871 C C . ASN A 1 110 ? 33.417 11.123 -62.739 1.00 97.06 110 ASN A C 1
ATOM 873 O O . ASN A 1 110 ? 32.981 10.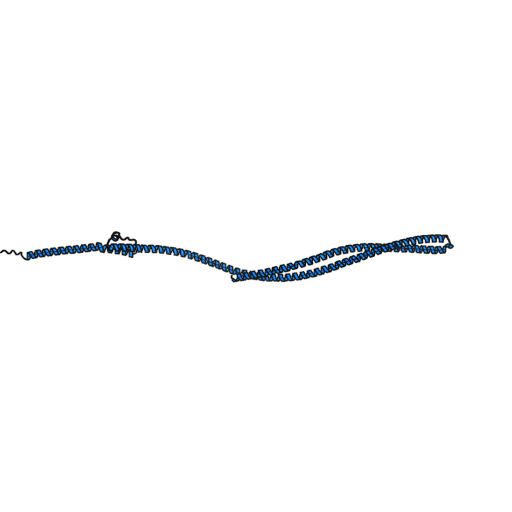750 -61.655 1.00 97.06 110 ASN A O 1
ATOM 877 N N . SER A 1 111 ? 34.731 11.260 -62.949 1.00 97.19 111 SER A N 1
ATOM 878 C CA . SER A 1 111 ? 35.733 11.035 -61.897 1.00 97.19 111 SER A CA 1
ATOM 879 C C . SER A 1 111 ? 35.671 12.108 -60.806 1.00 97.19 111 SER A C 1
ATOM 881 O O . SER A 1 111 ? 35.842 11.790 -59.632 1.00 97.19 111 SER A O 1
ATOM 883 N N . GLN A 1 112 ? 35.409 13.367 -61.176 1.00 96.06 112 GLN A N 1
ATOM 884 C CA . GLN A 1 112 ? 35.197 14.455 -60.214 1.00 96.06 112 GLN A CA 1
ATOM 885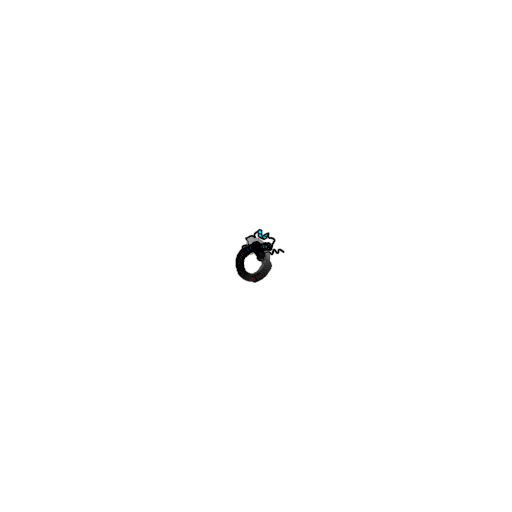 C C . GLN A 1 112 ? 33.907 14.253 -59.411 1.00 96.06 112 GLN A C 1
ATOM 887 O O . GLN A 1 112 ? 33.918 14.419 -58.194 1.00 96.06 112 GLN A O 1
ATOM 892 N N . GLU A 1 113 ? 32.821 13.839 -60.066 1.00 96.88 113 GLU A N 1
ATOM 893 C CA . GLU A 1 113 ? 31.558 13.509 -59.396 1.00 96.88 113 GLU A CA 1
ATOM 894 C C . GLU A 1 113 ? 31.723 12.319 -58.438 1.00 96.88 113 GLU A C 1
ATOM 896 O O . GLU A 1 113 ? 31.306 12.386 -57.284 1.00 96.88 113 GLU A O 1
ATOM 901 N N . LEU A 1 114 ? 32.426 11.264 -58.865 1.00 96.88 114 LEU A N 1
ATOM 902 C CA . LEU A 1 114 ? 32.733 10.113 -58.016 1.00 96.88 114 LEU A CA 1
ATOM 903 C C . LEU A 1 114 ? 33.585 10.494 -56.796 1.00 96.88 114 LEU A C 1
ATOM 905 O O . LEU A 1 114 ? 33.368 9.951 -55.711 1.00 96.88 114 LEU A O 1
ATOM 909 N N . ALA A 1 115 ? 34.542 11.414 -56.954 1.00 96.81 115 ALA A N 1
ATOM 910 C CA . ALA A 1 115 ? 35.340 11.921 -55.839 1.00 96.81 115 ALA A CA 1
ATOM 911 C C . ALA A 1 115 ? 34.461 12.657 -54.816 1.00 96.81 115 ALA A C 1
ATOM 913 O O . ALA A 1 115 ? 34.552 12.361 -53.626 1.00 96.81 115 ALA A O 1
ATOM 914 N N . ALA A 1 116 ? 33.553 13.524 -55.277 1.00 96.81 116 ALA A N 1
ATOM 915 C CA . ALA A 1 116 ? 32.610 14.226 -54.406 1.00 96.81 116 ALA A CA 1
ATOM 916 C C . ALA A 1 116 ? 31.676 13.253 -53.659 1.00 96.81 116 ALA A C 1
ATOM 918 O O . ALA A 1 116 ? 31.531 13.356 -52.442 1.00 96.81 116 ALA A O 1
ATOM 919 N N . ILE A 1 117 ? 31.118 12.254 -54.354 1.00 97.62 117 ILE A N 1
ATOM 920 C CA . ILE A 1 117 ? 30.287 11.210 -53.727 1.00 97.62 117 ILE A CA 1
ATOM 921 C C . ILE A 1 117 ? 31.094 10.410 -52.695 1.00 97.62 117 ILE A C 1
ATOM 923 O O . ILE A 1 117 ? 30.575 10.048 -51.643 1.00 97.62 117 ILE A O 1
ATOM 927 N N . SER A 1 118 ? 32.369 10.129 -52.970 1.00 97.25 118 SER A N 1
ATOM 928 C CA . SER A 1 118 ? 33.234 9.387 -52.042 1.00 97.25 118 SER A CA 1
ATOM 929 C C . SER A 1 118 ? 33.529 10.182 -50.767 1.00 97.25 118 SER A C 1
ATOM 931 O O . SER A 1 118 ? 33.548 9.604 -49.679 1.00 97.25 118 SER A O 1
ATOM 933 N N . GLU A 1 119 ? 33.728 11.498 -50.880 1.00 96.62 119 GLU A N 1
ATOM 934 C CA . GLU A 1 119 ? 33.883 12.393 -49.726 1.00 96.62 119 GLU A CA 1
ATOM 935 C C . GLU A 1 119 ? 32.603 12.447 -48.883 1.00 96.62 119 GLU A C 1
ATOM 937 O O . GLU A 1 119 ? 32.667 12.282 -47.662 1.00 96.62 119 GLU A O 1
ATOM 942 N N . GLU A 1 120 ? 31.438 12.590 -49.522 1.00 97.19 120 GLU A N 1
ATOM 943 C CA . GLU A 1 120 ? 30.136 12.565 -48.844 1.00 97.19 120 GLU A CA 1
ATOM 944 C C . GLU A 1 120 ? 29.902 11.224 -48.131 1.00 97.19 120 GLU A C 1
ATOM 946 O O . GLU A 1 120 ? 29.588 11.196 -46.942 1.00 97.19 120 GLU A O 1
ATOM 951 N N . MET A 1 121 ? 30.167 10.103 -48.808 1.00 97.06 121 MET A N 1
ATOM 952 C CA . MET A 1 121 ? 30.071 8.757 -48.234 1.00 97.06 121 MET A CA 1
ATOM 953 C C . MET A 1 121 ? 30.986 8.578 -47.015 1.00 97.06 121 MET A C 1
ATOM 955 O O . MET A 1 121 ? 30.595 7.953 -46.024 1.00 97.06 121 MET A O 1
ATOM 959 N N . SER A 1 122 ? 32.206 9.125 -47.067 1.00 96.81 122 SER A N 1
ATOM 960 C CA . SER A 1 122 ? 33.138 9.089 -45.937 1.00 96.81 122 SER A CA 1
ATOM 961 C C . SER A 1 122 ? 32.606 9.891 -44.750 1.00 96.81 122 SER A C 1
ATOM 963 O O . SER A 1 122 ? 32.710 9.431 -43.611 1.00 96.81 122 SER A O 1
ATOM 965 N N . ALA A 1 123 ? 32.017 11.064 -44.998 1.00 96.88 123 ALA A N 1
ATOM 966 C CA . ALA A 1 123 ? 31.404 11.881 -43.956 1.00 96.88 123 ALA A CA 1
ATOM 967 C C . ALA A 1 123 ? 30.194 11.171 -43.321 1.00 96.88 123 ALA A C 1
ATOM 969 O O . ALA A 1 123 ? 30.139 11.041 -42.097 1.00 96.88 123 ALA A O 1
ATOM 970 N N . SER A 1 124 ? 29.286 10.618 -44.133 1.00 97.62 124 SER A N 1
ATOM 971 C CA . SER A 1 124 ? 28.132 9.849 -43.646 1.00 97.62 124 SER A CA 1
ATOM 972 C C . SER A 1 124 ? 28.545 8.601 -42.862 1.00 97.62 124 SER A C 1
ATOM 974 O O . SER A 1 124 ? 27.923 8.264 -41.858 1.00 97.62 124 SER A O 1
ATOM 976 N N . SER A 1 125 ? 29.621 7.923 -43.273 1.00 96.88 125 SER A N 1
ATOM 977 C CA . SER A 1 125 ? 30.152 6.763 -42.543 1.00 96.88 125 SER A CA 1
ATOM 978 C C . SER A 1 125 ? 30.692 7.151 -41.163 1.00 96.88 125 SER A C 1
ATOM 980 O O . SER A 1 125 ? 30.489 6.421 -40.191 1.00 96.88 125 SER A O 1
ATOM 982 N N . GLN A 1 126 ? 31.342 8.314 -41.053 1.00 96.56 126 GLN A N 1
ATOM 983 C CA . GLN A 1 126 ? 31.830 8.831 -39.774 1.00 96.56 126 GLN A CA 1
ATOM 984 C C . GLN A 1 126 ? 30.675 9.211 -38.836 1.00 96.56 126 GLN A C 1
ATOM 986 O O . GLN A 1 126 ? 30.717 8.897 -37.644 1.00 96.56 126 GLN A O 1
ATOM 991 N N . GLU A 1 127 ? 29.627 9.843 -39.368 1.00 96.88 127 GLU A N 1
ATOM 992 C CA . GLU A 1 127 ? 28.411 10.171 -38.615 1.00 96.88 127 GLU A CA 1
ATOM 993 C C . GLU A 1 127 ? 27.683 8.906 -38.135 1.00 96.88 127 GLU A C 1
ATOM 995 O O . GLU A 1 127 ? 27.297 8.809 -36.965 1.00 96.88 127 GLU A O 1
ATOM 1000 N N . LEU A 1 128 ? 27.575 7.892 -39.000 1.00 97.06 128 LEU A N 1
ATOM 1001 C CA . LEU A 1 128 ? 27.015 6.591 -38.640 1.00 97.06 128 LEU A CA 1
ATOM 1002 C C . LEU A 1 128 ? 27.819 5.932 -37.513 1.00 97.06 128 LEU A C 1
ATOM 1004 O O . LEU A 1 128 ? 27.228 5.437 -36.556 1.00 97.06 128 LEU A O 1
ATOM 1008 N N . SER A 1 129 ? 29.153 5.965 -37.585 1.00 96.44 129 SER A N 1
ATOM 1009 C CA . SER A 1 129 ? 30.018 5.430 -36.527 1.00 96.44 129 SER A CA 1
ATOM 1010 C C . SER A 1 129 ? 29.788 6.134 -35.189 1.00 96.44 129 SER A C 1
ATOM 1012 O O . SER A 1 129 ? 29.691 5.467 -34.161 1.00 96.44 129 SER A O 1
ATOM 1014 N N . SER A 1 130 ? 29.671 7.465 -35.191 1.00 96.81 130 SER A N 1
ATOM 1015 C CA . SER A 1 130 ? 29.403 8.234 -33.969 1.00 96.81 130 SER A CA 1
ATOM 1016 C C . SER A 1 130 ? 28.022 7.920 -33.388 1.00 96.81 130 SER A C 1
ATOM 1018 O O . SER A 1 130 ? 27.878 7.741 -32.179 1.00 96.81 130 SER A O 1
ATOM 1020 N N . THR A 1 131 ? 27.015 7.771 -34.249 1.00 97.44 131 THR A N 1
ATOM 1021 C CA . THR A 1 131 ? 25.657 7.391 -33.837 1.00 97.44 131 THR A CA 1
ATOM 1022 C C . THR A 1 131 ? 25.636 5.986 -33.229 1.00 97.44 131 THR A C 1
ATOM 1024 O O . THR A 1 131 ? 25.002 5.767 -32.200 1.00 97.44 131 THR A O 1
ATOM 1027 N N . MET A 1 132 ? 26.372 5.034 -33.811 1.00 96.19 132 MET A N 1
ATOM 1028 C CA . MET A 1 132 ? 26.486 3.672 -33.276 1.00 96.19 132 MET A CA 1
ATOM 1029 C C . MET A 1 132 ? 27.173 3.632 -31.906 1.00 96.19 132 MET A C 1
ATOM 1031 O O . MET A 1 132 ? 26.759 2.862 -31.041 1.00 96.19 132 MET A O 1
ATOM 1035 N N . GLU A 1 133 ? 28.170 4.487 -31.666 1.00 96.06 133 GLU A N 1
ATOM 1036 C CA . GLU A 1 133 ? 28.789 4.632 -30.343 1.00 96.06 133 GLU A CA 1
ATOM 1037 C C . GLU A 1 133 ? 27.783 5.154 -29.305 1.00 96.06 133 GLU A C 1
ATOM 1039 O O . GLU A 1 133 ? 27.681 4.609 -28.206 1.00 96.06 133 GLU A O 1
ATOM 1044 N N . GLN A 1 134 ? 26.967 6.149 -29.668 1.00 96.62 134 GLN A N 1
ATOM 1045 C CA . GLN A 1 134 ? 25.898 6.645 -28.795 1.00 96.62 134 GLN A CA 1
ATOM 1046 C C . GLN A 1 134 ? 24.841 5.572 -28.499 1.00 96.62 134 GLN A C 1
ATOM 1048 O O . GLN A 1 134 ? 24.403 5.455 -27.353 1.00 96.62 134 GLN A O 1
ATOM 1053 N N . VAL A 1 135 ? 24.463 4.762 -29.495 1.00 96.06 135 VAL A N 1
ATOM 1054 C CA . VAL A 1 135 ? 23.551 3.620 -29.308 1.00 96.06 135 VAL A CA 1
ATOM 1055 C C . VAL A 1 135 ? 24.151 2.598 -28.341 1.00 96.06 135 VAL A C 1
ATOM 1057 O O . VAL A 1 135 ? 23.453 2.149 -27.435 1.00 96.06 135 VAL A O 1
ATOM 1060 N N . ALA A 1 136 ? 25.442 2.277 -28.469 1.00 93.38 136 ALA A N 1
ATOM 1061 C CA . ALA A 1 136 ? 26.123 1.350 -27.566 1.00 93.38 136 ALA A CA 1
ATOM 1062 C C . ALA A 1 136 ? 26.156 1.865 -26.115 1.00 93.38 136 ALA A C 1
ATOM 1064 O O . ALA A 1 136 ? 25.871 1.112 -25.182 1.00 93.38 136 ALA A O 1
ATOM 1065 N N . VAL A 1 137 ? 26.436 3.158 -25.912 1.00 95.81 137 VAL A N 1
ATOM 1066 C CA . VAL A 1 137 ? 26.375 3.792 -24.582 1.00 95.81 137 VAL A CA 1
ATOM 1067 C C . VAL A 1 137 ? 24.946 3.778 -24.027 1.00 95.81 137 VAL A C 1
ATOM 1069 O O . VAL A 1 137 ? 24.745 3.483 -22.849 1.00 95.81 137 VAL A O 1
ATOM 1072 N N . GLY A 1 138 ? 23.946 4.061 -24.866 1.00 95.31 138 GLY A N 1
ATOM 1073 C CA . GLY A 1 138 ? 22.532 3.989 -24.497 1.00 95.31 138 GLY A CA 1
ATOM 1074 C C . GLY A 1 138 ? 22.113 2.589 -24.041 1.00 95.31 138 GLY A C 1
ATOM 1075 O O . GLY A 1 138 ? 21.508 2.456 -22.979 1.00 95.31 138 GLY A O 1
ATOM 1076 N N . ALA A 1 139 ? 22.504 1.552 -24.786 1.00 93.06 139 ALA A N 1
ATOM 1077 C CA . ALA A 1 139 ? 22.235 0.155 -24.445 1.00 93.06 139 ALA A CA 1
ATOM 1078 C C . ALA A 1 139 ? 22.896 -0.258 -23.117 1.00 93.06 139 ALA A C 1
ATOM 1080 O O . ALA A 1 139 ? 22.253 -0.877 -22.272 1.00 93.06 139 ALA A O 1
ATOM 1081 N N . ALA A 1 140 ? 24.147 0.157 -22.877 1.00 91.38 140 ALA A N 1
ATOM 1082 C CA . ALA A 1 140 ? 24.840 -0.118 -21.617 1.00 91.38 140 ALA A CA 1
ATOM 1083 C C . ALA A 1 140 ? 24.148 0.539 -20.407 1.00 91.38 140 ALA A C 1
ATOM 1085 O O . ALA A 1 140 ? 24.008 -0.083 -19.351 1.00 91.38 140 ALA A O 1
ATOM 1086 N N . ASN A 1 141 ? 23.679 1.782 -20.558 1.00 94.25 141 ASN A N 1
ATOM 1087 C CA . ASN A 1 141 ? 22.901 2.456 -19.518 1.00 94.25 141 ASN A CA 1
ATOM 1088 C C . ASN A 1 141 ? 21.561 1.751 -19.278 1.00 94.25 141 ASN A C 1
ATOM 1090 O O . ASN A 1 141 ? 21.192 1.527 -18.128 1.00 94.25 141 ASN A O 1
ATOM 1094 N N . GLN A 1 142 ? 20.878 1.331 -20.346 1.00 93.44 142 GLN A N 1
ATOM 1095 C CA . GLN A 1 142 ? 19.624 0.590 -20.251 1.00 93.44 142 GLN A CA 1
ATOM 1096 C C . GLN A 1 142 ? 19.797 -0.729 -19.481 1.00 93.44 142 GLN A C 1
ATOM 1098 O O . GLN A 1 142 ? 19.000 -1.013 -18.591 1.00 93.44 142 GLN A O 1
ATOM 1103 N N . ALA A 1 143 ? 20.861 -1.496 -19.737 1.00 91.31 143 ALA A N 1
ATOM 1104 C CA . ALA A 1 143 ? 21.159 -2.724 -18.991 1.00 91.31 143 ALA A CA 1
ATOM 1105 C C . ALA A 1 143 ? 21.364 -2.468 -17.482 1.00 91.31 143 ALA A C 1
ATOM 1107 O O . ALA A 1 143 ? 20.912 -3.242 -16.627 1.00 91.31 143 ALA A O 1
ATOM 1108 N N . ARG A 1 144 ? 22.009 -1.348 -17.131 1.00 92.56 144 ARG A N 1
ATOM 1109 C CA . ARG A 1 144 ? 22.179 -0.931 -15.733 1.00 92.56 144 ARG A CA 1
ATOM 1110 C C . ARG A 1 144 ? 20.839 -0.573 -15.087 1.00 92.56 144 ARG A C 1
ATOM 1112 O O . ARG A 1 144 ? 20.552 -1.057 -13.994 1.00 92.56 144 ARG A O 1
ATOM 1119 N N . ASP A 1 145 ? 20.012 0.208 -15.772 1.00 94.81 145 ASP A N 1
ATOM 1120 C CA . ASP A 1 145 ? 18.701 0.625 -15.268 1.00 94.81 145 ASP A CA 1
ATOM 1121 C C . ASP A 1 145 ? 17.759 -0.586 -15.095 1.00 94.81 145 ASP A C 1
ATOM 1123 O O . ASP A 1 145 ? 17.043 -0.682 -14.098 1.00 94.81 145 ASP A O 1
ATOM 1127 N N . LEU A 1 146 ? 17.818 -1.579 -15.994 1.00 94.19 146 LEU A N 1
ATOM 1128 C CA . LEU A 1 146 ? 17.095 -2.851 -15.837 1.00 94.19 146 LEU A CA 1
ATOM 1129 C C . LEU A 1 146 ? 17.520 -3.600 -14.567 1.00 94.19 146 LEU A C 1
ATOM 1131 O O . LEU A 1 146 ? 16.668 -4.115 -13.844 1.00 94.19 146 LEU A O 1
ATOM 1135 N N . THR A 1 147 ? 18.815 -3.610 -14.241 1.00 91.75 147 THR A N 1
ATOM 1136 C CA . THR A 1 147 ? 19.316 -4.218 -12.996 1.00 91.75 147 THR A CA 1
ATOM 1137 C C . THR A 1 147 ? 18.754 -3.511 -11.755 1.00 91.75 147 THR A C 1
ATOM 1139 O O . THR A 1 147 ? 18.375 -4.161 -10.776 1.00 91.75 147 THR A O 1
ATOM 1142 N N . GLU A 1 148 ? 18.648 -2.180 -11.783 1.00 94.94 148 GLU A N 1
ATOM 1143 C CA . GLU A 1 148 ? 18.025 -1.404 -10.702 1.00 94.94 148 GLU A CA 1
ATOM 1144 C C . GLU A 1 148 ? 16.522 -1.704 -10.564 1.00 94.94 148 GLU A C 1
ATOM 1146 O O . GLU A 1 148 ? 16.012 -1.818 -9.441 1.00 94.94 148 GLU A O 1
ATOM 1151 N N . ILE A 1 149 ? 15.820 -1.912 -11.684 1.00 95.75 149 ILE A N 1
ATOM 1152 C CA . ILE A 1 149 ? 14.412 -2.334 -11.689 1.00 95.75 149 ILE A CA 1
ATOM 1153 C C . ILE A 1 149 ? 14.261 -3.708 -11.027 1.00 95.75 149 ILE A C 1
ATOM 1155 O O . ILE A 1 149 ? 13.426 -3.846 -10.134 1.00 95.75 149 ILE A O 1
ATOM 1159 N N . VAL A 1 150 ? 15.085 -4.704 -11.380 1.00 93.31 150 VAL A N 1
ATOM 1160 C CA . VAL A 1 150 ? 15.045 -6.043 -10.749 1.00 93.31 150 VAL A CA 1
ATOM 1161 C C . VAL A 1 150 ? 15.221 -5.945 -9.232 1.00 93.31 150 VAL A C 1
ATOM 1163 O O . VAL A 1 150 ? 14.446 -6.533 -8.471 1.00 93.31 150 VAL A O 1
ATOM 1166 N N . ASN A 1 151 ? 16.196 -5.156 -8.773 1.00 93.94 151 ASN A N 1
ATOM 1167 C CA . ASN A 1 151 ? 16.421 -4.929 -7.344 1.00 93.94 151 ASN A CA 1
ATOM 1168 C C . ASN A 1 151 ? 15.205 -4.281 -6.666 1.00 93.94 151 ASN A C 1
ATOM 1170 O O . ASN A 1 151 ? 14.803 -4.700 -5.578 1.00 93.94 151 ASN A O 1
ATOM 1174 N N . SER A 1 152 ? 14.577 -3.306 -7.325 1.00 95.75 152 SER A N 1
ATOM 1175 C CA . SER A 1 152 ? 13.364 -2.648 -6.828 1.00 95.75 152 SER A CA 1
ATOM 1176 C C . SER A 1 152 ? 12.169 -3.609 -6.755 1.00 95.75 152 SER A C 1
ATOM 1178 O O . SER A 1 152 ? 11.415 -3.581 -5.782 1.00 95.75 152 SER A O 1
ATOM 1180 N N . LEU A 1 153 ? 12.012 -4.518 -7.725 1.00 94.75 153 LEU A N 1
ATOM 1181 C CA . LEU A 1 153 ? 10.973 -5.558 -7.698 1.00 94.75 153 LEU A CA 1
ATOM 1182 C C . LEU A 1 153 ? 11.211 -6.599 -6.591 1.00 94.75 153 LEU A C 1
ATOM 1184 O O . LEU A 1 153 ? 10.256 -7.097 -5.987 1.00 94.75 153 LEU A O 1
ATOM 1188 N N . SER A 1 154 ? 12.472 -6.909 -6.285 1.00 92.62 154 SER A N 1
ATOM 1189 C CA . SER A 1 154 ? 12.830 -7.757 -5.141 1.00 92.62 154 SER A CA 1
ATOM 1190 C C . SER A 1 154 ? 12.441 -7.097 -3.812 1.00 92.62 154 SER A C 1
ATOM 1192 O O . SER A 1 154 ? 11.758 -7.702 -2.984 1.00 92.62 154 SER A O 1
ATOM 1194 N N . GLN A 1 155 ? 12.758 -5.809 -3.640 1.00 95.38 155 GLN A N 1
ATOM 1195 C CA . GLN A 1 155 ? 12.321 -5.041 -2.467 1.00 95.38 155 GLN A CA 1
ATOM 1196 C C . GLN A 1 155 ? 10.794 -4.955 -2.361 1.00 95.38 155 GLN A C 1
ATOM 1198 O O . GLN A 1 155 ? 10.245 -5.102 -1.269 1.00 95.38 155 GLN A O 1
ATOM 1203 N N . LEU A 1 156 ? 10.097 -4.767 -3.486 1.00 94.94 156 LEU A N 1
ATOM 1204 C CA . LEU A 1 156 ? 8.636 -4.787 -3.532 1.00 94.94 156 LEU A CA 1
ATOM 1205 C C . LEU A 1 156 ? 8.076 -6.127 -3.031 1.00 94.94 156 LEU A C 1
ATOM 1207 O O . LEU A 1 156 ? 7.116 -6.128 -2.267 1.00 94.94 156 LEU A O 1
ATOM 1211 N N . THR A 1 157 ? 8.702 -7.247 -3.397 1.00 93.06 157 THR A N 1
ATOM 1212 C CA . THR A 1 157 ? 8.298 -8.587 -2.936 1.00 93.06 157 THR A CA 1
ATOM 1213 C C . THR A 1 157 ? 8.404 -8.705 -1.414 1.00 93.06 157 THR A C 1
ATOM 1215 O O . THR A 1 157 ? 7.430 -9.083 -0.765 1.00 93.06 157 THR A O 1
ATOM 1218 N N . ASN A 1 158 ? 9.531 -8.283 -0.833 1.00 94.94 158 ASN A N 1
ATOM 1219 C CA . ASN A 1 158 ? 9.714 -8.282 0.623 1.00 94.94 158 ASN A CA 1
ATOM 1220 C C . ASN A 1 158 ? 8.684 -7.389 1.331 1.00 94.94 158 ASN A C 1
ATOM 1222 O O . ASN A 1 158 ? 8.142 -7.752 2.373 1.00 94.94 158 ASN A O 1
ATOM 1226 N N . ASN A 1 159 ? 8.375 -6.221 0.760 1.00 95.88 159 ASN A N 1
ATOM 1227 C CA . ASN A 1 159 ? 7.369 -5.319 1.319 1.00 95.88 159 ASN A CA 1
ATOM 1228 C C . ASN A 1 159 ? 5.964 -5.931 1.286 1.00 95.88 159 ASN A C 1
ATOM 1230 O O . ASN A 1 159 ? 5.216 -5.777 2.248 1.00 95.88 159 ASN A O 1
ATOM 1234 N N . ILE A 1 160 ? 5.609 -6.644 0.214 1.00 94.75 160 ILE A N 1
ATOM 1235 C CA . ILE A 1 160 ? 4.329 -7.356 0.123 1.00 94.75 160 ILE A CA 1
ATOM 1236 C C . ILE A 1 160 ? 4.254 -8.460 1.181 1.00 94.75 160 ILE A C 1
ATOM 1238 O O . ILE A 1 160 ? 3.236 -8.577 1.860 1.00 94.75 160 ILE A O 1
ATOM 1242 N N . GLU A 1 161 ? 5.325 -9.231 1.377 1.00 93.69 161 GLU A N 1
ATOM 1243 C CA . GLU A 1 161 ? 5.370 -10.275 2.407 1.00 93.69 161 GLU A CA 1
ATOM 1244 C C . GLU A 1 161 ? 5.226 -9.696 3.825 1.00 93.69 161 GLU A C 1
ATOM 1246 O O . GLU A 1 161 ? 4.456 -10.218 4.635 1.00 93.69 161 GLU A O 1
ATOM 1251 N N . ASN A 1 162 ? 5.856 -8.550 4.099 1.00 95.94 162 ASN A N 1
ATOM 1252 C CA . ASN A 1 162 ? 5.653 -7.819 5.351 1.00 95.94 162 ASN A CA 1
ATOM 1253 C C . ASN A 1 162 ? 4.191 -7.382 5.527 1.00 95.94 162 ASN A C 1
ATOM 1255 O O . ASN A 1 162 ? 3.620 -7.562 6.600 1.00 95.94 162 ASN A O 1
ATOM 1259 N N . VAL A 1 163 ? 3.544 -6.867 4.475 1.00 95.81 163 VAL A N 1
ATOM 1260 C CA . VAL A 1 163 ? 2.113 -6.515 4.519 1.00 95.81 163 VAL A CA 1
ATOM 1261 C C . VAL A 1 163 ? 1.249 -7.747 4.801 1.00 95.81 163 VAL A C 1
ATOM 1263 O O . VAL A 1 163 ? 0.300 -7.658 5.577 1.00 95.81 163 VAL A O 1
ATOM 1266 N N . TYR A 1 164 ? 1.580 -8.909 4.231 1.00 93.25 164 TYR A N 1
ATOM 1267 C CA . TYR A 1 164 ? 0.894 -10.171 4.523 1.00 93.25 164 TYR A CA 1
ATOM 1268 C C . TYR A 1 164 ? 0.960 -10.538 6.013 1.00 93.25 164 TYR A C 1
ATOM 1270 O O . TYR A 1 164 ? -0.072 -10.895 6.591 1.00 93.25 164 TYR A O 1
ATOM 1278 N N . GLN A 1 165 ? 2.141 -10.425 6.629 1.00 94.62 165 GLN A N 1
ATOM 1279 C CA . GLN A 1 165 ? 2.342 -10.683 8.060 1.00 94.62 165 GLN A CA 1
ATOM 1280 C C . GLN A 1 165 ? 1.571 -9.687 8.931 1.00 94.62 165 GLN A C 1
ATOM 1282 O O . GLN A 1 165 ? 0.841 -10.086 9.838 1.00 94.62 165 GLN A O 1
ATOM 1287 N N . GLU A 1 166 ? 1.643 -8.395 8.609 1.00 95.56 166 GLU A N 1
ATOM 1288 C CA . GLU A 1 166 ? 0.893 -7.369 9.338 1.00 95.56 166 GLU A CA 1
ATOM 1289 C C . GLU A 1 166 ? -0.621 -7.591 9.241 1.00 95.56 166 GLU A C 1
ATOM 1291 O O . GLU A 1 166 ? -1.330 -7.491 10.240 1.00 95.56 166 GLU A O 1
ATOM 1296 N N . LEU A 1 167 ? -1.145 -7.990 8.078 1.00 94.06 167 LEU A N 1
ATOM 1297 C CA . LEU A 1 167 ? -2.567 -8.324 7.939 1.00 94.06 167 LEU A CA 1
ATOM 1298 C C . LEU A 1 167 ? -2.976 -9.531 8.794 1.00 94.06 167 LEU A C 1
ATOM 1300 O O . LEU A 1 167 ? -4.086 -9.537 9.330 1.00 94.06 167 LEU A O 1
ATOM 1304 N N . GLN A 1 168 ? -2.102 -10.532 8.958 1.00 92.94 168 GLN A N 1
ATOM 1305 C CA . GLN A 1 168 ? -2.360 -11.648 9.876 1.00 92.94 168 GLN A CA 1
ATOM 1306 C C . GLN A 1 168 ? -2.406 -11.176 11.333 1.00 92.94 168 GLN A C 1
ATOM 1308 O O . GLN A 1 168 ? -3.324 -11.558 12.063 1.00 92.94 168 GLN A O 1
ATOM 1313 N N . ASN A 1 169 ? -1.485 -10.297 11.736 1.00 94.94 169 ASN A N 1
ATOM 1314 C CA . ASN A 1 169 ? -1.482 -9.707 13.075 1.00 94.94 169 ASN A CA 1
ATOM 1315 C C . ASN A 1 169 ? -2.767 -8.909 13.333 1.00 94.94 169 ASN A C 1
ATOM 1317 O O . ASN A 1 169 ? -3.447 -9.137 14.333 1.00 94.94 169 ASN A O 1
ATOM 1321 N N . VAL A 1 170 ? -3.162 -8.031 12.404 1.00 94.75 170 VAL A N 1
ATOM 1322 C CA . VAL A 1 170 ? -4.393 -7.230 12.535 1.00 94.75 170 VAL A CA 1
ATOM 1323 C C . VAL A 1 170 ? -5.633 -8.128 12.575 1.00 94.75 170 VAL A C 1
ATOM 1325 O O . VAL A 1 170 ? -6.576 -7.835 13.313 1.00 94.75 170 VAL A O 1
ATOM 1328 N N . ARG A 1 171 ? -5.647 -9.244 11.834 1.00 93.25 171 ARG A N 1
ATOM 1329 C CA . ARG A 1 171 ? -6.731 -10.234 11.906 1.00 93.25 171 ARG A CA 1
ATOM 1330 C C . ARG A 1 171 ? -6.814 -10.888 13.285 1.00 93.25 171 ARG A C 1
ATOM 1332 O O . ARG A 1 171 ? -7.897 -10.899 13.863 1.00 93.25 171 ARG A O 1
ATOM 1339 N N . SER A 1 172 ? -5.693 -11.376 13.816 1.00 94.69 172 SER A N 1
ATOM 1340 C CA . SER A 1 172 ? -5.627 -11.970 15.158 1.00 94.69 172 SER A CA 1
ATOM 1341 C C . SER A 1 172 ? -6.093 -10.983 16.234 1.00 94.69 172 SER A C 1
ATOM 1343 O O . SER A 1 172 ? -6.912 -11.317 17.090 1.00 94.69 172 SER A O 1
ATOM 1345 N N . GLU A 1 173 ? -5.638 -9.731 16.163 1.00 95.75 173 GLU A N 1
ATOM 1346 C CA . GLU A 1 173 ? -6.068 -8.687 17.097 1.00 95.75 173 GLU A CA 1
ATOM 1347 C C . GLU A 1 173 ? -7.558 -8.348 16.951 1.00 95.75 173 GLU A C 1
ATOM 1349 O O . GLU A 1 173 ? -8.248 -8.147 17.949 1.00 95.75 173 GLU A O 1
ATOM 1354 N N . SER A 1 174 ? -8.096 -8.361 15.730 1.00 95.81 174 SER A N 1
ATOM 1355 C CA . SER A 1 174 ? -9.532 -8.157 15.496 1.00 95.81 174 SER A CA 1
ATOM 1356 C C . SER A 1 174 ? -10.378 -9.277 16.113 1.00 95.81 174 SER A C 1
ATOM 1358 O O . SER A 1 174 ? -11.392 -8.992 16.749 1.00 95.81 174 SER A O 1
ATOM 1360 N N . GLU A 1 175 ? -9.943 -10.536 15.992 1.00 94.56 175 GLU A N 1
ATOM 1361 C CA . GLU A 1 175 ? -10.591 -11.695 16.627 1.00 94.56 175 GLU A CA 1
ATOM 1362 C C . GLU A 1 175 ? -10.541 -11.588 18.168 1.00 94.56 175 GLU A C 1
ATOM 1364 O O . GLU A 1 175 ? -11.541 -11.829 18.853 1.00 94.56 175 GLU A O 1
ATOM 1369 N N . ASN A 1 176 ? -9.417 -11.121 18.729 1.00 96.44 176 ASN A N 1
ATOM 1370 C CA . ASN A 1 176 ? -9.292 -10.832 20.163 1.00 96.44 176 ASN A CA 1
ATOM 1371 C C . ASN A 1 176 ? -10.256 -9.726 20.626 1.00 96.44 176 ASN A C 1
ATOM 1373 O O . ASN A 1 176 ? -10.887 -9.858 21.683 1.00 96.44 176 ASN A O 1
ATOM 1377 N N . VAL A 1 177 ? -10.391 -8.645 19.850 1.00 96.88 177 VAL A N 1
ATOM 1378 C CA . VAL A 1 177 ? -11.337 -7.557 20.140 1.00 96.88 177 VAL A CA 1
ATOM 1379 C C . VAL A 1 177 ? -12.779 -8.055 20.065 1.00 96.88 177 VAL A C 1
ATOM 1381 O O . VAL A 1 177 ? -13.556 -7.743 20.967 1.00 96.88 177 VAL A O 1
ATOM 1384 N N . GLU A 1 178 ? -13.138 -8.870 19.066 1.00 96.50 178 GLU A N 1
ATOM 1385 C CA . GLU A 1 178 ? -14.473 -9.478 18.964 1.00 96.50 178 GLU A CA 1
ATOM 1386 C C . GLU A 1 178 ? -14.803 -10.301 20.214 1.00 96.50 178 GLU A C 1
ATOM 1388 O O . GLU A 1 178 ? -15.852 -10.112 20.838 1.00 96.50 178 GLU A O 1
ATOM 1393 N N . HIS A 1 179 ? -13.876 -11.162 20.638 1.00 97.19 179 HIS A N 1
ATOM 1394 C CA . HIS A 1 179 ? -14.048 -11.989 21.828 1.00 97.19 179 HIS A CA 1
ATOM 1395 C C . HIS A 1 179 ? -14.202 -11.143 23.105 1.00 97.19 179 HIS A C 1
ATOM 1397 O O . HIS A 1 179 ? -15.128 -11.357 23.893 1.00 97.19 179 HIS A O 1
ATOM 1403 N N . LYS A 1 180 ? -13.341 -10.136 23.303 1.00 97.44 180 LYS A N 1
ATOM 1404 C CA . LYS A 1 180 ? -13.404 -9.220 24.458 1.00 97.44 180 LYS A CA 1
ATOM 1405 C C . LYS A 1 180 ? -14.696 -8.402 24.473 1.00 97.44 180 LYS A C 1
ATOM 1407 O O . LYS A 1 180 ? -15.308 -8.273 25.533 1.00 97.44 180 LYS A O 1
ATOM 1412 N N . ALA A 1 181 ? -15.129 -7.888 23.324 1.00 97.69 181 ALA A N 1
ATOM 1413 C CA . ALA A 1 181 ? -16.375 -7.138 23.192 1.00 97.69 181 ALA A CA 1
ATOM 1414 C C . ALA A 1 181 ? -17.600 -8.026 23.451 1.00 97.69 181 ALA A C 1
ATOM 1416 O O . ALA A 1 181 ? -18.522 -7.610 24.150 1.00 97.69 181 ALA A O 1
ATOM 1417 N N . SER A 1 182 ? -17.590 -9.274 22.970 1.00 96.88 182 SER A N 1
ATOM 1418 C CA . SER A 1 182 ? -18.654 -10.245 23.241 1.00 96.88 182 SER A CA 1
ATOM 1419 C C . SER A 1 182 ? -18.757 -10.586 24.729 1.00 96.88 182 SER A C 1
ATOM 1421 O O . SER A 1 182 ? -19.865 -10.671 25.262 1.00 96.88 182 SER A O 1
ATOM 1423 N N . ILE A 1 183 ? -17.623 -10.772 25.417 1.00 97.44 183 ILE A N 1
ATOM 1424 C CA . ILE A 1 183 ? -17.611 -10.960 26.874 1.00 97.44 183 ILE A CA 1
ATOM 1425 C C . ILE A 1 183 ? -18.158 -9.707 27.561 1.00 97.44 183 ILE A C 1
ATOM 1427 O O . ILE A 1 183 ? -19.066 -9.823 28.378 1.00 97.44 183 ILE A O 1
ATOM 1431 N N . GLY A 1 184 ? -17.663 -8.519 27.197 1.00 97.56 184 GLY A N 1
ATOM 1432 C CA . GLY A 1 184 ? -18.109 -7.246 27.766 1.00 97.56 184 GLY A CA 1
ATOM 1433 C C . GLY A 1 184 ? -19.618 -7.035 27.638 1.00 97.56 184 GLY A C 1
ATOM 1434 O O . GLY A 1 184 ? -20.276 -6.717 28.627 1.00 97.56 184 GLY A O 1
ATOM 1435 N N . LYS A 1 185 ? -20.187 -7.318 26.460 1.00 96.31 185 LYS A N 1
ATOM 1436 C CA . LYS A 1 185 ? -21.637 -7.290 26.232 1.00 96.31 185 LYS A CA 1
ATOM 1437 C C . LYS A 1 185 ? -22.380 -8.228 27.185 1.00 96.31 185 LYS A C 1
ATOM 1439 O O . LYS A 1 185 ? -23.332 -7.811 27.837 1.00 96.31 185 LYS A O 1
ATOM 1444 N N . ARG A 1 186 ? -21.923 -9.478 27.308 1.00 96.12 186 ARG A N 1
ATOM 1445 C CA . ARG A 1 186 ? -22.554 -10.478 28.181 1.00 96.12 186 ARG A CA 1
ATOM 1446 C C . ARG A 1 186 ? -22.513 -10.068 29.656 1.00 96.12 186 ARG A C 1
ATOM 1448 O O . ARG A 1 186 ? -23.501 -10.257 30.360 1.00 96.12 186 ARG A O 1
ATOM 1455 N N . GLU A 1 187 ? -21.400 -9.511 30.130 1.00 97.25 187 GLU A N 1
ATOM 1456 C CA . GLU A 1 187 ? -21.304 -9.005 31.507 1.00 97.25 187 GLU A CA 1
ATOM 1457 C C . GLU A 1 187 ? -22.257 -7.817 31.738 1.00 97.25 187 GLU A C 1
ATOM 1459 O O . GLU A 1 187 ? -22.885 -7.724 32.793 1.00 97.25 187 GLU A O 1
ATOM 1464 N N . MET A 1 188 ? -22.450 -6.953 30.734 1.00 96.00 188 MET A N 1
ATOM 1465 C CA . MET A 1 188 ? -23.448 -5.879 30.802 1.00 96.00 188 MET A CA 1
ATOM 1466 C C . MET A 1 188 ? -24.884 -6.415 30.827 1.00 96.00 188 MET A C 1
ATOM 1468 O O . MET A 1 188 ? -25.683 -5.937 31.629 1.00 96.00 188 MET A O 1
ATOM 1472 N N . ASP A 1 189 ? -25.211 -7.453 30.051 1.00 92.50 189 ASP A N 1
ATOM 1473 C CA . ASP A 1 189 ? -26.529 -8.110 30.110 1.00 92.50 189 ASP A CA 1
ATOM 1474 C C . ASP A 1 189 ? -26.815 -8.700 31.506 1.00 92.50 189 ASP A C 1
ATOM 1476 O O . ASP A 1 189 ? -27.949 -8.673 31.996 1.00 92.50 189 ASP A O 1
ATOM 1480 N N . ILE A 1 190 ? -25.786 -9.227 32.182 1.00 95.56 190 ILE A N 1
ATOM 1481 C CA . ILE A 1 190 ? -25.885 -9.684 33.577 1.00 95.56 190 ILE A CA 1
ATOM 1482 C C . ILE A 1 190 ? -26.130 -8.492 34.513 1.00 95.56 190 ILE A C 1
ATOM 1484 O O . ILE A 1 190 ? -26.978 -8.579 35.408 1.00 95.56 190 ILE A O 1
ATOM 1488 N N . LEU A 1 191 ? -25.433 -7.374 34.299 1.00 95.50 191 LEU A N 1
ATOM 1489 C CA . LEU A 1 191 ? -25.593 -6.160 35.095 1.00 95.50 191 LEU A CA 1
ATOM 1490 C C . LEU A 1 191 ? -27.000 -5.558 34.962 1.00 95.50 191 LEU A C 1
ATOM 1492 O O . LEU A 1 191 ? -27.578 -5.179 35.980 1.00 95.50 191 LEU A O 1
ATOM 1496 N N . VAL A 1 192 ? -27.595 -5.554 33.761 1.00 92.44 192 VAL A N 1
ATOM 1497 C CA . VAL A 1 192 ? -29.000 -5.147 33.545 1.00 92.44 192 VAL A CA 1
ATOM 1498 C C . VAL A 1 192 ? -29.936 -5.958 34.442 1.00 92.44 192 VAL A C 1
ATOM 1500 O O . VAL A 1 192 ? -30.695 -5.388 35.227 1.00 92.44 192 VAL A O 1
ATOM 1503 N N . LYS A 1 193 ? -29.815 -7.293 34.423 1.00 93.31 193 LYS A N 1
ATOM 1504 C CA . LYS A 1 193 ? -30.620 -8.181 35.283 1.00 93.31 193 LYS A CA 1
ATOM 1505 C C . LYS A 1 193 ? -30.378 -7.935 36.773 1.00 93.31 193 LYS A C 1
ATOM 1507 O O . LYS A 1 193 ? -31.279 -8.124 37.589 1.00 93.31 193 LYS A O 1
ATOM 1512 N N . SER A 1 194 ? -29.162 -7.548 37.159 1.00 95.06 194 SER A N 1
ATOM 1513 C CA . SER A 1 194 ? -28.846 -7.206 38.548 1.00 95.06 194 SER A CA 1
ATOM 1514 C C . SER A 1 194 ? -29.532 -5.910 38.983 1.00 95.06 194 SER A C 1
ATOM 1516 O O . SER A 1 194 ? -30.077 -5.856 40.084 1.00 95.06 194 SER A O 1
ATOM 1518 N N . ILE A 1 195 ? -29.562 -4.889 38.122 1.00 92.81 195 ILE A N 1
ATOM 1519 C CA . ILE A 1 195 ? -30.268 -3.626 38.381 1.00 92.81 195 ILE A CA 1
ATOM 1520 C C . ILE A 1 195 ? -31.777 -3.869 38.508 1.00 92.81 195 ILE A C 1
ATOM 1522 O O . ILE A 1 195 ? -32.405 -3.355 39.431 1.00 92.81 195 ILE A O 1
ATOM 1526 N N . GLU A 1 196 ? -32.360 -4.720 37.659 1.00 91.31 196 GLU A N 1
ATOM 1527 C CA . GLU A 1 196 ? -33.769 -5.125 37.785 1.00 91.31 196 GLU A CA 1
ATOM 1528 C C . GLU A 1 196 ? -34.063 -5.805 39.130 1.00 91.31 196 GLU A C 1
ATOM 1530 O O . GLU A 1 196 ? -35.057 -5.493 39.789 1.00 91.31 196 GLU A O 1
ATOM 1535 N N . LYS A 1 197 ? -33.182 -6.707 39.585 1.00 92.94 197 LYS A N 1
ATOM 1536 C CA . LYS A 1 197 ? -33.309 -7.338 40.909 1.00 92.94 197 LYS A CA 1
ATOM 1537 C C . LYS A 1 197 ? -33.224 -6.320 42.046 1.00 92.94 197 LYS A C 1
ATOM 1539 O O . LYS A 1 197 ? -33.989 -6.437 43.000 1.00 92.94 197 LYS A O 1
ATOM 1544 N N . ILE A 1 198 ? -32.331 -5.334 41.941 1.00 91.12 198 ILE A N 1
ATOM 1545 C CA . ILE A 1 198 ? -32.207 -4.244 42.920 1.00 91.12 198 ILE A CA 1
ATOM 1546 C C . ILE A 1 198 ? -33.504 -3.428 42.971 1.00 91.12 198 ILE A C 1
ATOM 1548 O O . ILE A 1 198 ? -34.048 -3.239 44.057 1.00 91.12 198 ILE A O 1
ATOM 1552 N N . ASN A 1 199 ? -34.051 -3.029 41.820 1.00 89.62 199 ASN A N 1
ATOM 1553 C CA . ASN A 1 199 ? -35.326 -2.306 41.750 1.00 89.62 199 ASN A CA 1
ATOM 1554 C C . ASN A 1 199 ? -36.467 -3.094 42.410 1.00 89.62 199 ASN A C 1
ATOM 1556 O O . ASN A 1 199 ? -37.222 -2.550 43.214 1.00 89.62 199 ASN A O 1
ATOM 1560 N N . ASN A 1 200 ? -36.557 -4.399 42.142 1.00 90.75 200 ASN A N 1
ATOM 1561 C CA . ASN A 1 200 ? -37.560 -5.259 42.771 1.00 90.75 200 ASN A CA 1
ATOM 1562 C C . ASN A 1 200 ? -37.381 -5.364 44.295 1.00 90.75 200 ASN A C 1
ATOM 1564 O O . ASN A 1 200 ? -38.370 -5.359 45.029 1.00 90.75 200 ASN A O 1
ATOM 1568 N N . ALA A 1 201 ? -36.139 -5.430 44.786 1.00 91.38 201 ALA A N 1
ATOM 1569 C CA . ALA A 1 201 ? -35.853 -5.446 46.219 1.00 91.38 201 ALA A CA 1
ATOM 1570 C C . ALA A 1 201 ? -36.257 -4.126 46.898 1.00 91.38 201 ALA A C 1
ATOM 1572 O O . ALA A 1 201 ? -36.863 -4.155 47.968 1.00 91.38 201 ALA A O 1
ATOM 1573 N N . PHE A 1 202 ? -36.001 -2.979 46.263 1.00 89.44 202 PHE A N 1
ATOM 1574 C CA . PHE A 1 202 ? -36.419 -1.682 46.798 1.00 89.44 202 PHE A CA 1
ATOM 1575 C C . PHE A 1 202 ? -37.936 -1.493 46.780 1.00 89.44 202 PHE A C 1
ATOM 1577 O O . PHE A 1 202 ? -38.486 -1.010 47.766 1.00 89.44 202 PHE A O 1
ATOM 1584 N N . ASN A 1 203 ? -38.639 -1.969 45.750 1.00 89.12 203 ASN A N 1
ATOM 1585 C CA . ASN A 1 203 ? -40.106 -1.973 45.742 1.00 89.12 203 ASN A CA 1
ATOM 1586 C C . ASN A 1 203 ? -40.691 -2.759 46.928 1.00 89.12 203 ASN A C 1
ATOM 1588 O O . ASN A 1 203 ? -41.681 -2.343 47.534 1.00 89.12 203 ASN A O 1
ATOM 1592 N N . LEU A 1 204 ? -40.056 -3.874 47.308 1.00 91.94 204 LEU A N 1
ATOM 1593 C CA . LEU A 1 204 ? -40.439 -4.621 48.505 1.00 91.94 204 LEU A CA 1
ATOM 1594 C C . LEU A 1 204 ? -40.185 -3.812 49.788 1.00 91.94 204 LEU A C 1
ATOM 1596 O O . LEU A 1 204 ? -41.029 -3.829 50.682 1.00 91.94 204 LEU A O 1
ATOM 1600 N N . VAL A 1 205 ? -39.057 -3.098 49.878 1.00 91.88 205 VAL A N 1
ATOM 1601 C CA . VAL A 1 205 ? -38.745 -2.215 51.017 1.00 91.88 205 VAL A CA 1
ATOM 1602 C C . VAL A 1 205 ? -39.801 -1.118 51.161 1.00 91.88 205 VAL A C 1
ATOM 1604 O O . VAL A 1 205 ? -40.345 -0.969 52.253 1.00 91.88 205 VAL A O 1
ATOM 1607 N N . VAL A 1 206 ? -40.163 -0.429 50.071 1.00 89.75 206 VAL A N 1
ATOM 1608 C CA . VAL A 1 206 ? -41.234 0.588 50.072 1.00 89.75 206 VAL A CA 1
ATOM 1609 C C . VAL A 1 206 ? -42.536 -0.002 50.611 1.00 89.75 206 VAL A C 1
ATOM 1611 O O . VAL A 1 206 ? -43.106 0.528 51.560 1.00 89.75 206 VAL A O 1
ATOM 1614 N N . SER A 1 207 ? -42.955 -1.162 50.093 1.00 92.38 207 SER A N 1
ATOM 1615 C CA . SER A 1 207 ? -44.179 -1.834 50.550 1.00 92.38 207 SER A CA 1
ATOM 1616 C C . SER A 1 207 ? -44.149 -2.197 52.042 1.00 92.38 207 SER A C 1
ATOM 1618 O O . SER A 1 207 ? -45.170 -2.099 52.728 1.00 92.38 207 SER A O 1
ATOM 1620 N N . LYS A 1 208 ? -42.992 -2.618 52.572 1.00 93.81 208 LYS A N 1
ATOM 1621 C CA . LYS A 1 208 ? -42.836 -2.931 54.001 1.00 93.81 208 LYS A CA 1
ATOM 1622 C C . LYS A 1 208 ? -42.852 -1.683 54.875 1.00 93.81 208 LYS A C 1
ATOM 1624 O O . LYS A 1 208 ? -43.411 -1.746 55.969 1.00 93.81 208 LYS A O 1
ATOM 1629 N N . ILE A 1 209 ? -42.290 -0.573 54.403 1.00 92.56 209 ILE A N 1
ATOM 1630 C CA . ILE A 1 209 ? -42.342 0.700 55.122 1.00 92.56 209 ILE A CA 1
ATOM 1631 C C . ILE A 1 209 ? -43.767 1.243 55.143 1.00 92.56 209 ILE A C 1
ATOM 1633 O O . ILE A 1 209 ? -44.231 1.605 56.215 1.00 92.56 209 ILE A O 1
ATOM 1637 N N . ASP A 1 210 ? -44.505 1.192 54.032 1.00 90.44 210 ASP A N 1
ATOM 1638 C CA . ASP A 1 210 ? -45.913 1.611 54.005 1.00 90.44 210 ASP A CA 1
ATOM 1639 C C . ASP A 1 210 ? -46.760 0.835 55.030 1.00 90.44 210 ASP A C 1
ATOM 1641 O O . ASP A 1 210 ? -47.570 1.410 55.766 1.00 90.44 210 ASP A O 1
ATOM 1645 N N . ALA A 1 211 ? -46.544 -0.481 55.135 1.00 93.25 211 ALA A N 1
ATOM 1646 C CA . ALA A 1 211 ? -47.199 -1.312 56.145 1.00 93.25 211 ALA A CA 1
ATOM 1647 C C . ALA A 1 211 ? -46.799 -0.920 57.582 1.00 93.25 211 ALA A C 1
ATOM 1649 O O . ALA A 1 211 ? -47.650 -0.897 58.480 1.00 93.25 211 ALA A O 1
ATOM 1650 N N . LEU A 1 212 ? -45.524 -0.585 57.806 1.00 93.19 212 LEU A N 1
ATOM 1651 C CA . LEU A 1 212 ? -45.031 -0.103 59.096 1.00 93.19 212 LEU A CA 1
ATOM 1652 C C . LEU A 1 212 ? -45.642 1.258 59.450 1.00 93.19 212 LEU A C 1
ATOM 1654 O O . LEU A 1 212 ? -46.158 1.410 60.553 1.00 93.19 212 LEU A O 1
ATOM 1658 N N . THR A 1 213 ? -45.677 2.211 58.518 1.00 91.44 213 THR A N 1
ATOM 1659 C CA . THR A 1 213 ? -46.302 3.528 58.700 1.00 91.44 213 THR A CA 1
ATOM 1660 C C . THR A 1 213 ? -47.776 3.397 59.089 1.00 91.44 213 THR A C 1
ATOM 1662 O O . THR A 1 213 ? -48.245 4.102 59.984 1.00 91.44 213 THR A O 1
ATOM 1665 N N . ASN A 1 214 ? -48.510 2.461 58.479 1.00 92.19 214 ASN A N 1
ATOM 1666 C CA . ASN A 1 214 ? -49.895 2.174 58.866 1.00 92.19 214 ASN A CA 1
ATOM 1667 C C . ASN A 1 214 ? -49.994 1.588 60.283 1.00 92.19 214 ASN A C 1
ATOM 1669 O O . ASN A 1 214 ? -50.804 2.058 61.080 1.00 92.19 214 ASN A O 1
ATOM 1673 N N . SER A 1 215 ? -49.122 0.639 60.635 1.00 93.31 215 SER A N 1
ATOM 1674 C CA . SER A 1 215 ? -49.079 0.050 61.985 1.00 93.31 215 SER A CA 1
ATOM 1675 C C . SER A 1 215 ? -48.761 1.102 63.059 1.00 93.31 215 SER A C 1
ATOM 1677 O O . SER A 1 215 ? -49.382 1.142 64.118 1.00 93.31 215 SER A O 1
ATOM 1679 N N . VAL A 1 216 ? -47.827 2.011 62.771 1.00 93.38 216 VAL A N 1
ATOM 1680 C CA . VAL A 1 216 ? -47.440 3.120 63.657 1.00 93.38 216 VAL A CA 1
ATOM 1681 C C . VAL A 1 216 ? -48.599 4.107 63.841 1.00 93.38 216 VAL A C 1
ATOM 1683 O O . VAL A 1 216 ? -48.842 4.559 64.962 1.00 93.38 216 VAL A O 1
ATOM 1686 N N . LYS A 1 217 ? -49.378 4.391 62.784 1.00 91.00 217 LYS A N 1
ATOM 1687 C CA . LYS A 1 217 ? -50.610 5.198 62.880 1.00 91.00 217 LYS A CA 1
ATOM 1688 C C . LYS A 1 217 ? -51.659 4.552 63.785 1.00 91.00 217 LYS A C 1
ATOM 1690 O O . LYS A 1 217 ? -52.252 5.254 64.604 1.00 91.00 217 LYS A O 1
ATOM 1695 N N . GLU A 1 218 ? -51.869 3.242 63.678 1.00 93.44 218 GLU A N 1
ATOM 1696 C CA . GLU A 1 218 ? -52.792 2.517 64.560 1.00 93.44 218 GLU A CA 1
ATOM 1697 C C . GLU A 1 218 ? -52.339 2.575 66.025 1.00 93.44 218 GLU A C 1
ATOM 1699 O O . GLU A 1 218 ? -53.134 2.923 66.901 1.00 93.44 218 GLU A O 1
ATOM 1704 N N . ILE A 1 219 ? -51.048 2.336 66.296 1.00 93.50 219 ILE A N 1
ATOM 1705 C CA . ILE A 1 219 ? -50.475 2.441 67.650 1.00 93.50 219 ILE A CA 1
ATOM 1706 C C . ILE A 1 219 ? -50.630 3.862 68.199 1.00 93.50 219 ILE A C 1
ATOM 1708 O O . ILE A 1 219 ? -51.001 4.031 69.362 1.00 93.50 219 ILE A O 1
ATOM 1712 N N . SER A 1 220 ? -50.395 4.890 67.378 1.00 92.81 220 SER A N 1
ATOM 1713 C CA . SER A 1 220 ? -50.613 6.292 67.756 1.00 92.81 220 SER A CA 1
ATOM 1714 C C . SER A 1 220 ? -52.066 6.544 68.181 1.00 92.81 220 SER A C 1
ATOM 1716 O O . SER A 1 220 ? -52.323 7.132 69.235 1.00 92.81 220 SER A O 1
ATOM 1718 N N . GLY A 1 221 ? -53.026 6.017 67.411 1.00 92.38 221 GLY A N 1
ATOM 1719 C CA . GLY A 1 221 ? -54.454 6.082 67.725 1.00 92.38 221 GLY A CA 1
ATOM 1720 C C . GLY A 1 221 ? -54.803 5.407 69.055 1.00 92.38 221 GLY A C 1
ATOM 1721 O O . GLY A 1 221 ? -55.450 6.022 69.904 1.00 92.38 221 GLY A O 1
ATOM 1722 N N . ILE A 1 222 ? -54.321 4.179 69.274 1.00 93.12 222 ILE A N 1
ATOM 1723 C CA . ILE A 1 222 ? -54.529 3.432 70.526 1.00 93.12 222 ILE A CA 1
ATOM 1724 C C . ILE A 1 222 ? -53.909 4.179 71.713 1.00 93.12 222 ILE A C 1
ATOM 1726 O O . ILE A 1 222 ? -54.558 4.358 72.743 1.00 93.12 222 ILE A O 1
ATOM 1730 N N . THR A 1 223 ? -52.681 4.677 71.562 1.00 93.75 223 THR A N 1
ATOM 1731 C CA . THR A 1 223 ? -51.962 5.416 72.612 1.00 93.75 223 THR A CA 1
ATOM 1732 C C . THR A 1 223 ? -52.729 6.669 73.031 1.00 93.75 223 THR A C 1
ATOM 1734 O O . THR A 1 223 ? -52.837 6.960 74.223 1.00 93.75 223 THR A O 1
ATOM 1737 N N . LYS A 1 224 ? -53.341 7.375 72.070 1.00 92.44 224 LYS A N 1
ATOM 1738 C CA . LYS A 1 224 ? -54.193 8.541 72.336 1.00 92.44 224 LYS A CA 1
ATOM 1739 C C . LYS A 1 224 ? -55.466 8.173 73.101 1.00 92.44 224 LYS A C 1
ATOM 1741 O O . LYS A 1 224 ? -55.846 8.889 74.023 1.00 92.44 224 LYS A O 1
ATOM 1746 N N . ILE A 1 225 ? -56.097 7.044 72.771 1.00 94.12 225 ILE A N 1
ATOM 1747 C CA . ILE A 1 225 ? -57.257 6.529 73.515 1.00 94.12 225 ILE A CA 1
ATOM 1748 C C . ILE A 1 225 ? -56.865 6.197 74.963 1.00 94.12 225 ILE A C 1
ATOM 1750 O O . ILE A 1 225 ? -57.554 6.626 75.885 1.00 94.12 225 ILE A O 1
ATOM 1754 N N . ILE A 1 226 ? -55.748 5.496 75.184 1.00 93.00 226 ILE A N 1
ATOM 1755 C CA . ILE A 1 226 ? -55.280 5.135 76.536 1.00 93.00 226 ILE A CA 1
ATOM 1756 C C . ILE A 1 226 ? -54.920 6.386 77.348 1.00 93.00 226 ILE A C 1
ATOM 1758 O O . ILE A 1 226 ? -55.238 6.453 78.536 1.00 93.00 226 ILE A O 1
ATOM 1762 N N . SER A 1 227 ? -54.298 7.388 76.720 1.00 92.56 227 SER A N 1
ATOM 1763 C CA . SER A 1 227 ? -53.989 8.675 77.357 1.00 92.56 227 SER A CA 1
ATOM 1764 C C . SER A 1 227 ? -55.270 9.375 77.830 1.00 92.56 227 SER A C 1
ATOM 1766 O O . SER A 1 227 ? -55.374 9.737 79.003 1.00 92.56 227 SER A O 1
ATOM 1768 N N . ASN A 1 228 ? -56.298 9.434 76.972 1.00 93.06 228 ASN A N 1
ATOM 1769 C CA . ASN A 1 228 ? -57.612 9.983 77.323 1.00 93.06 228 ASN A CA 1
ATOM 1770 C C . ASN A 1 228 ? -58.292 9.195 78.459 1.00 93.06 228 ASN A C 1
ATOM 1772 O O . ASN A 1 228 ? -58.837 9.799 79.380 1.00 93.06 228 ASN A O 1
ATOM 1776 N N . ILE A 1 229 ? -58.244 7.854 78.428 1.00 92.75 229 ILE A N 1
ATOM 1777 C CA . ILE A 1 229 ? -58.785 6.998 79.501 1.00 92.75 229 ILE A CA 1
ATOM 1778 C C . ILE A 1 229 ? -58.045 7.255 80.815 1.00 92.75 229 ILE A C 1
ATOM 1780 O O . ILE A 1 229 ? -58.676 7.358 81.865 1.00 92.75 229 ILE A O 1
ATOM 1784 N N . SER A 1 230 ? -56.719 7.381 80.772 1.00 93.94 230 SER A N 1
ATOM 1785 C CA . SER A 1 230 ? -55.891 7.651 81.952 1.00 93.94 230 SER A CA 1
ATOM 1786 C C . SER A 1 230 ? -56.220 9.022 82.547 1.00 93.94 230 SER A C 1
ATOM 1788 O O . SER A 1 230 ? -56.365 9.150 83.756 1.00 93.94 230 SER A O 1
ATOM 1790 N N . GLU A 1 231 ? -56.438 10.039 81.713 1.00 92.38 231 GLU A N 1
ATOM 1791 C CA . GLU A 1 231 ? -56.856 11.373 82.156 1.00 92.38 231 GLU A CA 1
ATOM 1792 C C . GLU A 1 231 ? -58.267 11.382 82.766 1.00 92.38 231 GLU A C 1
ATOM 1794 O O . GLU A 1 231 ? -58.471 11.946 83.843 1.00 92.38 231 GLU A O 1
ATOM 1799 N N . GLN A 1 232 ? -59.225 10.687 82.145 1.00 92.94 232 GLN A N 1
ATOM 1800 C CA . GLN A 1 232 ? -60.565 10.496 82.710 1.00 92.94 232 GLN A CA 1
ATOM 1801 C C . GLN A 1 232 ? -60.527 9.724 84.034 1.00 92.94 232 GLN A C 1
ATOM 1803 O O . GLN A 1 232 ? -61.210 10.101 84.984 1.00 92.94 232 GLN A O 1
ATOM 1808 N N . THR A 1 233 ? -59.710 8.674 84.120 1.00 93.50 233 THR A N 1
ATOM 1809 C CA . THR A 1 233 ? -59.547 7.861 85.334 1.00 93.50 233 THR A CA 1
ATOM 1810 C C . THR A 1 233 ? -58.900 8.676 86.449 1.00 93.50 233 THR A C 1
ATOM 1812 O O . THR A 1 233 ? -59.352 8.608 87.586 1.00 93.50 233 THR A O 1
ATOM 1815 N N . ASN A 1 234 ? -57.910 9.511 86.126 1.00 91.94 234 ASN A N 1
ATOM 1816 C CA . ASN A 1 234 ? -57.284 10.432 87.071 1.00 91.94 234 ASN A CA 1
ATOM 1817 C C . ASN A 1 234 ? -58.297 11.453 87.622 1.00 91.94 234 ASN A C 1
ATOM 1819 O O . ASN A 1 234 ? -58.336 11.692 88.826 1.00 91.94 234 ASN A O 1
ATOM 1823 N N . LEU A 1 235 ? -59.165 12.006 86.765 1.00 91.94 235 LEU A N 1
ATOM 1824 C CA . LEU A 1 235 ? -60.249 12.908 87.179 1.00 91.94 235 LEU A CA 1
ATOM 1825 C C . LEU A 1 235 ? -61.306 12.202 88.043 1.00 91.94 235 LEU A C 1
ATOM 1827 O O . LEU A 1 235 ? -61.748 12.755 89.050 1.00 91.94 235 LEU A O 1
ATOM 1831 N N . LEU A 1 236 ? -61.697 10.976 87.685 1.00 91.00 236 LEU A N 1
ATOM 1832 C CA . LEU A 1 236 ? -62.624 10.156 88.474 1.00 91.00 236 LEU A CA 1
ATOM 1833 C C . LEU A 1 236 ? -62.041 9.809 89.848 1.00 91.00 236 LEU A C 1
ATOM 1835 O O . LEU A 1 236 ? -62.733 9.940 90.856 1.00 91.00 236 LEU A O 1
ATOM 1839 N N . ALA A 1 237 ? -60.770 9.412 89.891 1.00 92.31 237 ALA A N 1
ATOM 1840 C CA . ALA A 1 237 ? -60.050 9.094 91.117 1.00 92.31 237 ALA A CA 1
ATOM 1841 C C . ALA A 1 237 ? -59.880 10.326 92.015 1.00 92.31 237 ALA A C 1
ATOM 1843 O O . ALA A 1 237 ? -60.089 10.234 93.221 1.00 92.31 237 ALA A O 1
ATOM 1844 N N . LEU A 1 238 ? -59.599 11.498 91.434 1.00 88.69 238 LEU A N 1
ATOM 1845 C CA . LEU A 1 238 ? -59.552 12.767 92.161 1.00 88.69 238 LEU A CA 1
ATOM 1846 C C . LEU A 1 238 ? -60.914 13.109 92.785 1.00 88.69 238 LEU A C 1
ATOM 1848 O O . LEU A 1 238 ? -60.982 13.427 93.970 1.00 88.69 238 LEU A O 1
ATOM 1852 N N . ASN A 1 239 ? -62.003 12.985 92.021 1.00 88.31 239 ASN A N 1
ATOM 1853 C CA . ASN A 1 239 ? -63.357 13.205 92.536 1.00 88.31 239 ASN A CA 1
ATOM 1854 C C . ASN A 1 239 ? -63.709 12.211 93.657 1.00 88.31 239 ASN A C 1
ATOM 1856 O O . ASN A 1 239 ? -64.285 12.603 94.670 1.00 88.31 239 ASN A O 1
ATOM 1860 N N . ALA A 1 240 ? -63.318 10.941 93.515 1.00 87.62 240 ALA A N 1
ATOM 1861 C CA . ALA A 1 240 ? -63.512 9.918 94.540 1.00 87.62 240 ALA A CA 1
ATOM 1862 C C . ALA A 1 240 ? -62.678 10.185 95.806 1.00 87.62 240 ALA A C 1
ATOM 1864 O O . ALA A 1 240 ? -63.172 9.977 96.914 1.00 87.62 240 ALA A O 1
ATOM 1865 N N . ALA A 1 241 ? -61.444 10.680 95.667 1.00 87.00 241 ALA A N 1
ATOM 1866 C CA . ALA A 1 241 ? -60.595 11.073 96.790 1.00 87.00 241 ALA A CA 1
ATOM 1867 C C . ALA A 1 241 ? -61.187 12.273 97.549 1.00 87.00 241 ALA A C 1
ATOM 1869 O O . ALA A 1 241 ? -61.221 12.260 98.780 1.00 87.00 241 ALA A O 1
ATOM 1870 N N . ILE A 1 242 ? -61.728 13.266 96.827 1.00 84.62 242 ILE A N 1
ATOM 1871 C CA . ILE A 1 242 ? -62.434 14.419 97.408 1.00 84.62 242 ILE A CA 1
ATOM 1872 C C . ILE A 1 242 ? -63.671 13.961 98.194 1.00 84.62 242 ILE A C 1
ATOM 1874 O O . ILE A 1 242 ? -63.841 14.346 99.351 1.00 84.62 242 ILE A O 1
ATOM 1878 N N . GLU A 1 243 ? -64.517 13.110 97.608 1.00 86.50 243 GLU A N 1
ATOM 1879 C CA . GLU A 1 243 ? -65.745 12.649 98.270 1.00 86.50 243 GLU A CA 1
ATOM 1880 C C . GLU A 1 243 ? -65.443 11.706 99.452 1.00 86.50 243 GLU A C 1
ATOM 1882 O O . GLU A 1 243 ? -66.105 11.761 100.489 1.00 86.50 243 GLU A O 1
ATOM 1887 N N . SER A 1 244 ? -64.370 10.913 99.360 1.00 86.75 244 SER A N 1
ATOM 1888 C CA . SER A 1 244 ? -63.875 10.086 100.470 1.00 86.75 244 SER A CA 1
ATOM 1889 C C . SER A 1 244 ? -63.340 10.930 101.632 1.00 86.75 244 SER A C 1
ATOM 1891 O O . SER A 1 244 ? -63.591 10.598 102.789 1.00 86.75 244 SER A O 1
ATOM 1893 N N . ALA A 1 245 ? -62.656 12.046 101.349 1.00 81.69 245 ALA A N 1
ATOM 1894 C CA . ALA A 1 245 ? -62.237 13.011 102.368 1.00 81.69 245 ALA A CA 1
ATOM 1895 C C . ALA A 1 245 ? -63.442 13.709 103.025 1.00 81.69 245 ALA A C 1
ATOM 1897 O O . ALA A 1 245 ? -63.425 13.997 104.223 1.00 81.69 245 ALA A O 1
ATOM 1898 N N . ARG A 1 246 ? -64.518 13.927 102.259 1.00 82.81 246 ARG A N 1
ATOM 1899 C CA . ARG A 1 246 ? -65.775 14.526 102.727 1.00 82.81 246 ARG A CA 1
ATOM 1900 C C . ARG A 1 246 ? -66.576 13.609 103.660 1.00 82.81 246 ARG A C 1
ATOM 1902 O O . ARG A 1 246 ? -67.233 14.105 104.571 1.00 82.81 246 ARG A O 1
ATOM 1909 N N . ALA A 1 247 ? -66.489 12.290 103.475 1.00 81.69 247 ALA A N 1
ATOM 1910 C CA . ALA A 1 247 ? -67.130 11.277 104.324 1.00 81.69 247 ALA A CA 1
ATOM 1911 C C . ALA A 1 247 ? -66.412 11.024 105.674 1.00 81.69 247 ALA A C 1
ATOM 1913 O O . ALA A 1 247 ? -66.886 10.224 106.487 1.00 81.69 247 ALA A O 1
ATOM 1914 N N . GLY A 1 248 ? -65.285 11.699 105.940 1.00 77.38 248 GLY A N 1
ATOM 1915 C CA . GLY A 1 248 ? -64.570 11.635 107.219 1.00 77.38 248 GLY A CA 1
ATOM 1916 C C . GLY A 1 248 ? -64.027 10.237 107.552 1.00 77.38 248 GLY A C 1
ATOM 1917 O O . GLY A 1 248 ? -63.471 9.553 106.695 1.00 77.38 248 GLY A O 1
ATOM 1918 N N . GLU A 1 249 ? -64.189 9.794 108.805 1.00 72.88 249 GLU A N 1
ATOM 1919 C CA . GLU A 1 249 ? -63.665 8.505 109.307 1.00 72.88 249 GLU A CA 1
ATOM 1920 C C . GLU A 1 249 ? -64.193 7.282 108.523 1.00 72.88 249 GLU A C 1
ATOM 1922 O O . GLU A 1 249 ? -63.458 6.314 108.332 1.00 72.88 249 GLU A O 1
ATOM 1927 N N . TYR A 1 250 ? -65.422 7.339 107.990 1.00 73.94 250 TYR A N 1
ATOM 1928 C CA . TYR A 1 250 ? -66.029 6.242 107.218 1.00 73.94 250 TYR A CA 1
ATOM 1929 C C . TYR A 1 250 ? -65.501 6.133 105.774 1.00 73.94 250 TYR A C 1
ATOM 1931 O O . TYR A 1 250 ? -65.615 5.076 105.157 1.00 73.94 250 TYR A O 1
ATOM 1939 N N . GLY A 1 251 ? -64.908 7.204 105.229 1.00 80.44 251 GLY A N 1
ATOM 1940 C CA . GLY A 1 251 ? -64.361 7.256 103.864 1.00 80.44 251 GLY A CA 1
ATOM 1941 C C . GLY A 1 251 ? -62.872 6.916 103.766 1.00 80.44 251 GLY A C 1
ATOM 1942 O O . GLY A 1 251 ? -62.326 6.819 102.669 1.00 80.44 251 GLY A O 1
ATOM 1943 N N . ARG A 1 252 ? -62.196 6.703 104.900 1.00 77.75 252 ARG A N 1
ATOM 1944 C CA . ARG A 1 252 ? -60.730 6.598 104.980 1.00 77.75 252 ARG A CA 1
ATOM 1945 C C . ARG A 1 252 ? -60.145 5.440 104.160 1.00 77.75 252 ARG A C 1
ATOM 1947 O O . ARG A 1 252 ? -59.101 5.610 103.540 1.00 77.75 252 ARG A O 1
ATOM 1954 N N . GLY A 1 253 ? -60.827 4.292 104.105 1.00 80.62 253 GLY A N 1
ATOM 1955 C CA . GLY A 1 253 ? -60.426 3.159 103.257 1.00 80.62 253 GLY A CA 1
ATOM 1956 C C . GLY A 1 253 ? -60.592 3.439 101.758 1.00 80.62 253 GLY A C 1
ATOM 1957 O O . GLY A 1 253 ? -59.719 3.092 100.967 1.00 80.62 253 GLY A O 1
ATOM 1958 N N . PHE A 1 254 ? -61.666 4.136 101.371 1.00 84.50 254 PHE A N 1
ATOM 1959 C CA . PHE A 1 254 ? -61.913 4.542 99.983 1.00 84.50 254 PHE A CA 1
ATOM 1960 C C . PHE A 1 254 ? -60.954 5.642 99.515 1.00 84.50 254 PHE A C 1
ATOM 1962 O O . PHE A 1 254 ? -60.528 5.614 98.364 1.00 84.50 254 PHE A O 1
ATOM 1969 N N . ALA A 1 255 ? -60.538 6.545 100.408 1.00 85.31 255 ALA A N 1
ATOM 1970 C CA . ALA A 1 255 ? -59.551 7.580 100.105 1.00 85.31 255 ALA A CA 1
ATOM 1971 C C . ALA A 1 255 ? -58.191 6.987 99.698 1.00 85.31 255 ALA A C 1
ATOM 1973 O O . ALA A 1 255 ? -57.576 7.466 98.749 1.00 85.31 255 ALA A O 1
ATOM 1974 N N . VAL A 1 256 ? -57.743 5.919 100.374 1.00 86.00 256 VAL A N 1
ATOM 1975 C CA . VAL A 1 256 ? -56.482 5.230 100.039 1.00 86.00 256 VAL A CA 1
ATOM 1976 C C . VAL A 1 256 ? -56.569 4.574 98.662 1.00 86.00 256 VAL A C 1
ATOM 1978 O O . VAL A 1 256 ? -55.652 4.712 97.859 1.00 86.00 256 VAL A O 1
ATOM 1981 N N . VAL A 1 257 ? -57.687 3.905 98.360 1.00 89.38 257 VAL A N 1
ATOM 1982 C CA . VAL A 1 257 ? -57.900 3.283 97.044 1.00 89.38 257 VAL A CA 1
ATOM 1983 C C . VAL A 1 257 ? -57.983 4.344 95.944 1.00 89.38 257 VAL A C 1
ATOM 1985 O O . VAL A 1 257 ? -57.376 4.173 94.892 1.00 89.38 257 VAL A O 1
ATOM 1988 N N . ALA A 1 258 ? -58.689 5.453 96.179 1.00 90.75 258 ALA A N 1
ATOM 1989 C CA . ALA A 1 258 ? -58.802 6.542 95.215 1.00 90.75 258 ALA A CA 1
ATOM 1990 C C . ALA A 1 258 ? -57.441 7.193 94.913 1.00 90.75 258 ALA A C 1
ATOM 1992 O O . ALA A 1 258 ? -57.142 7.444 93.748 1.00 90.75 258 ALA A O 1
ATOM 1993 N N . GLU A 1 259 ? -56.589 7.403 95.921 1.00 89.12 259 GLU A N 1
ATOM 1994 C CA . GLU A 1 259 ? -55.237 7.936 95.711 1.00 89.12 259 GLU A CA 1
ATOM 1995 C C . GLU A 1 259 ? -54.331 6.946 94.956 1.00 89.12 259 GLU A C 1
ATOM 1997 O O . GLU A 1 259 ? -53.582 7.357 94.070 1.00 89.12 259 GLU A O 1
ATOM 2002 N N . GLU A 1 260 ? -54.445 5.639 95.219 1.00 92.25 260 GLU A N 1
ATOM 2003 C CA . GLU A 1 260 ? -53.693 4.618 94.476 1.00 92.25 260 GLU A CA 1
ATOM 2004 C C . GLU A 1 260 ? -54.143 4.541 93.004 1.00 92.25 260 GLU A C 1
ATOM 2006 O O . GLU A 1 260 ? -53.311 4.498 92.097 1.00 92.25 260 GLU A O 1
ATOM 2011 N N . VAL A 1 261 ? -55.455 4.616 92.735 1.00 93.44 261 VAL A N 1
ATOM 2012 C CA . VAL A 1 261 ? -55.996 4.679 91.363 1.00 93.44 261 VAL A CA 1
ATOM 2013 C C . VAL A 1 261 ? -55.555 5.964 90.656 1.00 93.44 261 VAL A C 1
ATOM 2015 O O . VAL A 1 261 ? -55.196 5.913 89.479 1.00 93.44 261 VAL A O 1
ATOM 2018 N N . ARG A 1 262 ? -55.527 7.105 91.359 1.00 91.38 262 ARG A N 1
ATOM 2019 C CA . ARG A 1 262 ? -55.028 8.385 90.827 1.00 91.38 262 ARG A CA 1
ATOM 2020 C C . ARG A 1 262 ? -53.568 8.258 90.396 1.00 91.38 262 ARG A C 1
ATOM 2022 O O . ARG A 1 262 ? -53.216 8.622 89.276 1.00 91.38 262 ARG A O 1
ATOM 2029 N N . LYS A 1 263 ? -52.735 7.667 91.253 1.00 91.94 263 LYS A N 1
ATOM 2030 C CA . LYS A 1 263 ? -51.313 7.439 90.985 1.00 91.94 263 LYS A CA 1
ATOM 2031 C C . LYS A 1 263 ? -51.086 6.492 89.801 1.00 91.94 263 LYS A C 1
ATOM 2033 O O . LYS A 1 263 ? -50.275 6.804 88.931 1.00 91.94 263 LYS A O 1
ATOM 2038 N N . LEU A 1 264 ? -51.840 5.392 89.713 1.00 92.56 264 LEU A N 1
ATOM 2039 C CA . LEU A 1 264 ? -51.804 4.473 88.566 1.00 92.56 264 LEU A CA 1
ATOM 2040 C C . LEU A 1 264 ? -52.230 5.161 87.261 1.00 92.56 264 LEU A C 1
ATOM 2042 O O . LEU A 1 264 ? -51.627 4.934 86.212 1.00 92.56 264 LEU A O 1
ATOM 2046 N N . ALA A 1 265 ? -53.243 6.029 87.313 1.00 92.94 265 ALA A N 1
ATOM 2047 C CA . ALA A 1 265 ? -53.694 6.797 86.158 1.00 92.94 265 ALA A CA 1
ATOM 2048 C C . ALA A 1 265 ? -52.634 7.812 85.686 1.00 92.94 265 ALA A C 1
ATOM 2050 O O . ALA A 1 265 ? -52.403 7.957 84.484 1.00 92.94 265 ALA A O 1
ATOM 2051 N N . GLU A 1 266 ? -51.936 8.470 86.614 1.00 91.31 266 GLU A N 1
ATOM 2052 C CA . GLU A 1 266 ? -50.837 9.395 86.317 1.00 91.31 266 GLU A CA 1
ATOM 2053 C C . GLU A 1 266 ? -49.602 8.664 85.746 1.00 91.31 266 GLU A C 1
ATOM 2055 O O . GLU A 1 266 ? -49.017 9.108 84.752 1.00 91.31 266 GLU A O 1
ATOM 2060 N N . GLU A 1 267 ? -49.254 7.486 86.280 1.00 93.31 267 GLU A N 1
ATOM 2061 C CA . GLU A 1 267 ? -48.218 6.612 85.704 1.00 93.31 267 GLU A CA 1
ATOM 2062 C C . GLU A 1 267 ? -48.594 6.085 84.312 1.00 93.31 267 GLU A C 1
ATOM 2064 O O . GLU A 1 267 ? -47.739 6.029 83.419 1.00 93.31 267 GLU A O 1
AT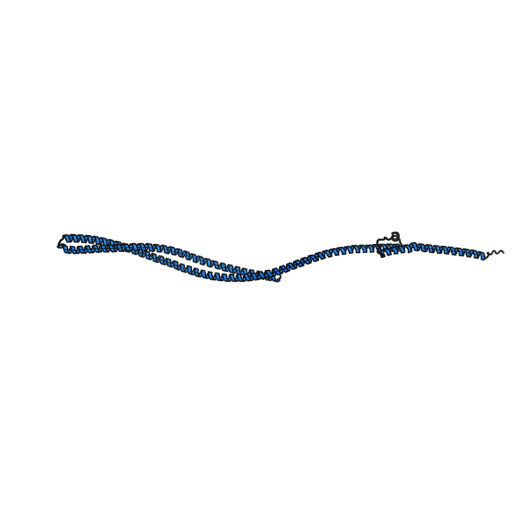OM 2069 N N . SER A 1 268 ? -49.867 5.743 84.097 1.00 94.12 268 SER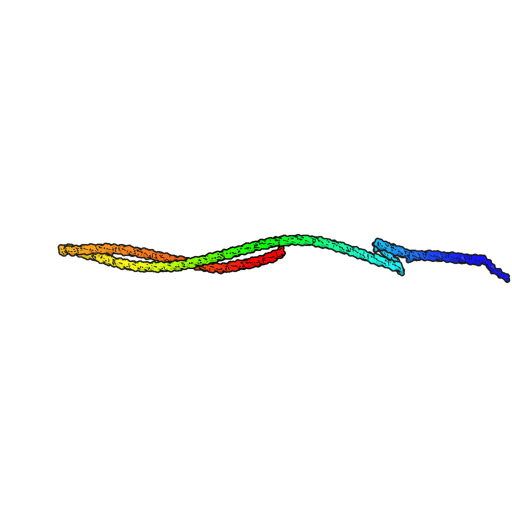 A N 1
ATOM 2070 C CA . SER A 1 268 ? -50.386 5.327 82.793 1.00 94.12 268 SER A CA 1
ATOM 2071 C C . SER A 1 268 ? -50.286 6.465 81.774 1.00 94.12 268 SER A C 1
ATOM 2073 O O . SER A 1 268 ? -49.738 6.265 80.687 1.00 94.12 268 SER A O 1
ATOM 2075 N N . LYS A 1 269 ? -50.673 7.697 82.145 1.00 92.25 269 LYS A N 1
ATOM 2076 C CA . LYS A 1 269 ? -50.501 8.892 81.299 1.00 92.25 269 LYS A CA 1
ATOM 2077 C C . LYS A 1 269 ? -49.032 9.098 80.920 1.00 92.25 269 LYS A C 1
ATOM 2079 O O . LYS A 1 269 ? -48.711 9.167 79.733 1.00 92.25 269 LYS A O 1
ATOM 2084 N N . LYS A 1 270 ? -48.123 9.075 81.899 1.00 93.56 270 LYS A N 1
ATOM 2085 C CA . LYS A 1 270 ? -46.674 9.211 81.663 1.00 93.56 270 LYS A CA 1
ATOM 2086 C C . LYS A 1 270 ? -46.114 8.104 80.761 1.00 93.56 270 LYS A C 1
ATOM 2088 O O . LYS A 1 270 ? -45.218 8.348 79.954 1.00 93.56 270 LYS A O 1
ATOM 2093 N N . SER A 1 271 ? -46.635 6.884 80.878 1.00 94.19 271 SER A N 1
ATOM 2094 C CA . SER A 1 271 ? -46.260 5.765 80.007 1.00 94.19 271 SER A CA 1
ATOM 2095 C C . SER A 1 271 ? -46.768 5.969 78.578 1.00 94.19 271 SER A C 1
ATOM 2097 O O . SER A 1 271 ? -46.003 5.778 77.634 1.00 94.19 271 SER A O 1
ATOM 2099 N N . THR A 1 272 ? -48.006 6.443 78.399 1.00 93.56 272 THR A N 1
ATOM 2100 C CA . THR A 1 272 ? -48.539 6.776 77.066 1.00 93.56 272 THR A CA 1
ATOM 2101 C C . THR A 1 272 ? -47.800 7.932 76.397 1.00 93.56 272 THR A C 1
ATOM 2103 O O . THR A 1 272 ? -47.568 7.869 75.196 1.00 93.56 272 THR A O 1
ATOM 2106 N N . GLU A 1 273 ? -47.343 8.941 77.146 1.00 93.00 273 GLU A N 1
ATOM 2107 C CA . GLU A 1 273 ? -46.498 10.019 76.606 1.00 93.00 273 GLU A CA 1
ATOM 2108 C C . GLU A 1 273 ? -45.151 9.486 76.095 1.00 93.00 273 GLU A C 1
ATOM 2110 O O . GLU A 1 273 ? -44.705 9.854 75.008 1.00 93.00 273 GLU A O 1
ATOM 2115 N N . LYS A 1 274 ? -44.519 8.557 76.828 1.00 93.75 274 LYS A N 1
ATOM 2116 C CA . LYS A 1 274 ? -43.299 7.884 76.351 1.00 93.75 274 LYS A CA 1
ATOM 2117 C C . LYS A 1 274 ? -43.548 7.090 75.068 1.00 93.75 274 LYS A C 1
ATOM 2119 O O . LYS A 1 274 ? -42.732 7.166 74.153 1.00 93.75 274 LYS A O 1
ATOM 2124 N N . ILE A 1 275 ? -44.660 6.355 74.989 1.00 94.56 275 ILE A N 1
ATOM 2125 C CA . ILE A 1 275 ? -45.039 5.613 73.776 1.00 94.56 275 ILE A CA 1
ATOM 2126 C C . ILE A 1 275 ? -45.280 6.583 72.615 1.00 94.56 275 ILE A C 1
ATOM 2128 O O . ILE A 1 275 ? -44.776 6.344 71.523 1.00 94.56 275 ILE A O 1
ATOM 2132 N N . ALA A 1 276 ? -45.975 7.700 72.842 1.00 92.00 276 ALA A N 1
ATOM 2133 C CA . ALA A 1 276 ? -46.222 8.711 71.815 1.00 92.00 276 ALA A CA 1
ATOM 2134 C C . ALA A 1 276 ? -44.914 9.295 71.254 1.00 92.00 276 ALA A C 1
ATOM 2136 O O . ALA A 1 276 ? -44.772 9.423 70.038 1.00 92.00 276 ALA A O 1
ATOM 2137 N N . ASN A 1 277 ? -43.929 9.569 72.116 1.00 93.81 277 ASN A N 1
ATOM 2138 C CA . ASN A 1 277 ? -42.607 10.027 71.684 1.00 93.81 277 ASN A CA 1
ATOM 2139 C C . ASN A 1 277 ? -41.869 8.964 70.851 1.00 93.81 277 ASN A C 1
ATOM 2141 O O . ASN A 1 277 ? -41.300 9.294 69.813 1.00 93.81 277 ASN A O 1
ATOM 2145 N N . LEU A 1 278 ? -41.915 7.688 71.258 1.00 93.75 278 LEU A N 1
ATOM 2146 C CA . LEU A 1 278 ? -41.327 6.583 70.486 1.00 93.75 278 LEU A CA 1
ATOM 2147 C C . LEU A 1 278 ? -41.996 6.425 69.114 1.00 93.75 278 LEU A C 1
ATOM 2149 O O . LEU A 1 278 ? -41.310 6.298 68.106 1.00 93.75 278 LEU A O 1
ATOM 2153 N N . VAL A 1 279 ? -43.327 6.489 69.062 1.00 94.62 279 VAL A N 1
ATOM 2154 C CA . VAL A 1 279 ? -44.119 6.445 67.823 1.00 94.62 279 VAL A CA 1
ATOM 2155 C C . VAL A 1 279 ? -43.756 7.608 66.900 1.00 94.62 279 VAL A C 1
ATOM 2157 O O . VAL A 1 279 ? -43.584 7.401 65.700 1.00 94.62 279 VAL A O 1
ATOM 2160 N N . SER A 1 280 ? -43.593 8.818 67.445 1.00 92.56 280 SER A N 1
ATOM 2161 C CA . SER A 1 280 ? -43.166 9.983 66.664 1.00 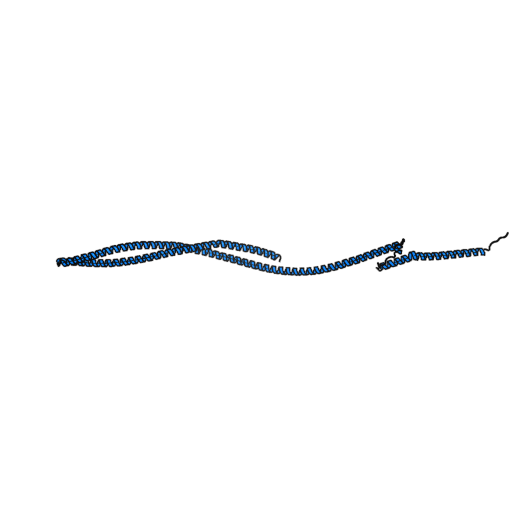92.56 280 SER A CA 1
ATOM 2162 C C . SER A 1 280 ? -41.759 9.804 66.096 1.00 92.56 280 SER A C 1
ATOM 2164 O O . SER A 1 280 ? -41.540 10.135 64.935 1.00 92.56 280 SER A O 1
ATOM 2166 N N . SER A 1 281 ? -40.828 9.255 66.884 1.00 94.81 281 SER A N 1
ATOM 2167 C CA . SER A 1 281 ? -39.469 8.950 66.420 1.00 94.81 281 SER A CA 1
ATOM 2168 C C . SER A 1 281 ? -39.493 7.931 65.283 1.00 94.81 281 SER A C 1
ATOM 2170 O O . SER A 1 281 ? -38.935 8.193 64.228 1.00 94.81 281 SER A O 1
ATOM 2172 N N . ILE A 1 282 ? -40.222 6.820 65.451 1.00 94.19 282 ILE A N 1
ATOM 2173 C CA . ILE A 1 282 ? -40.352 5.785 64.413 1.00 94.19 282 ILE A CA 1
ATOM 2174 C C . ILE A 1 282 ? -40.991 6.364 63.144 1.00 94.19 282 ILE A C 1
ATOM 2176 O O . ILE A 1 282 ? -40.591 6.003 62.044 1.00 94.19 282 ILE A O 1
ATOM 2180 N N . THR A 1 283 ? -41.964 7.271 63.279 1.00 90.69 283 THR A N 1
ATOM 2181 C CA . THR A 1 283 ? -42.590 7.933 62.123 1.00 90.69 283 THR A CA 1
ATOM 2182 C C . THR A 1 283 ? -41.561 8.748 61.341 1.00 90.69 283 THR A C 1
ATOM 2184 O O . THR A 1 283 ? -41.461 8.585 60.125 1.00 90.69 283 THR A O 1
ATOM 2187 N N . ASN A 1 284 ? -40.756 9.560 62.032 1.00 93.50 284 ASN A N 1
ATOM 2188 C CA . ASN A 1 284 ? -39.700 10.347 61.399 1.00 93.50 284 ASN A CA 1
ATOM 2189 C C . ASN A 1 284 ? -38.650 9.446 60.726 1.00 93.50 284 ASN A C 1
ATOM 2191 O O . ASN A 1 284 ? -38.320 9.654 59.560 1.00 93.50 284 ASN A O 1
ATOM 2195 N N . ASP A 1 285 ? -38.214 8.381 61.408 1.00 93.19 285 ASP A N 1
ATOM 2196 C CA . ASP A 1 285 ? -37.281 7.399 60.845 1.00 93.19 285 ASP A CA 1
ATOM 2197 C C . ASP A 1 285 ? -37.864 6.747 59.577 1.00 93.19 285 ASP A C 1
ATOM 2199 O O . ASP A 1 285 ? -37.170 6.596 58.573 1.00 93.19 285 ASP A O 1
ATOM 2203 N N . THR A 1 286 ? -39.159 6.396 59.565 1.00 92.19 286 THR A N 1
ATOM 2204 C CA . THR A 1 286 ? -39.795 5.837 58.359 1.00 92.19 286 THR A CA 1
ATOM 2205 C C . THR A 1 286 ? -39.864 6.829 57.200 1.00 92.19 286 THR A C 1
ATOM 2207 O O . THR A 1 286 ? -39.657 6.421 56.057 1.00 92.19 286 THR A O 1
ATOM 2210 N N . GLU A 1 287 ? -40.107 8.116 57.461 1.00 90.31 287 GLU A N 1
ATOM 2211 C CA . GLU A 1 287 ? -40.104 9.155 56.422 1.00 90.31 287 GLU A CA 1
ATOM 2212 C C . GLU A 1 287 ? -38.710 9.334 55.804 1.00 90.31 287 GLU A C 1
ATOM 2214 O O . GLU A 1 287 ? -38.582 9.396 54.577 1.00 90.31 287 GLU A O 1
ATOM 2219 N N . GLU A 1 288 ? -37.655 9.327 56.625 1.00 93.12 288 GLU A N 1
ATOM 2220 C CA . GLU A 1 288 ? -36.271 9.374 56.140 1.00 93.12 288 GLU A CA 1
ATOM 2221 C C . GLU A 1 288 ? -35.937 8.173 55.244 1.00 93.12 288 GLU A C 1
ATOM 2223 O O . GLU A 1 288 ? -35.360 8.340 54.164 1.00 93.12 288 GLU A O 1
ATOM 2228 N N . VAL A 1 289 ? -36.356 6.961 55.627 1.00 92.94 289 VAL A N 1
ATOM 2229 C CA . VAL A 1 289 ? -36.104 5.759 54.815 1.00 92.94 289 VAL A CA 1
ATOM 2230 C C . VAL A 1 289 ? -36.882 5.793 53.489 1.00 92.94 289 VAL A C 1
ATOM 2232 O O . VAL A 1 289 ? -36.352 5.350 52.465 1.00 92.94 289 VAL A O 1
ATOM 2235 N N . ILE A 1 290 ? -38.094 6.362 53.447 1.00 89.81 290 ILE A N 1
ATOM 2236 C CA . ILE A 1 290 ? -38.845 6.563 52.189 1.00 89.81 290 ILE A CA 1
ATOM 2237 C C . ILE A 1 290 ? -38.077 7.494 51.242 1.00 89.81 290 ILE A C 1
ATOM 2239 O O . ILE A 1 290 ? -37.913 7.176 50.059 1.00 89.81 290 ILE A O 1
ATOM 2243 N N . LEU A 1 291 ? -37.573 8.626 51.747 1.00 91.25 291 LEU A N 1
ATOM 2244 C CA . LEU A 1 291 ? -36.790 9.579 50.950 1.00 91.25 291 LEU A CA 1
ATOM 2245 C C . LEU A 1 291 ? -35.495 8.949 50.419 1.00 91.25 291 LEU A C 1
ATOM 2247 O O . LEU A 1 291 ? -35.164 9.100 49.236 1.00 91.25 291 LEU A O 1
ATOM 2251 N N . ALA A 1 292 ? -34.790 8.196 51.267 1.00 92.00 292 ALA A N 1
ATOM 2252 C CA . ALA A 1 292 ? -33.594 7.460 50.871 1.00 92.00 292 ALA A CA 1
ATOM 2253 C C . ALA A 1 292 ? -33.910 6.433 49.771 1.00 92.00 292 ALA A C 1
ATOM 2255 O O . ALA A 1 292 ? -33.218 6.377 48.754 1.00 92.00 292 ALA A O 1
ATOM 2256 N N . THR A 1 293 ? -35.003 5.683 49.918 1.00 91.38 293 THR A N 1
ATOM 2257 C CA . THR A 1 293 ? -35.423 4.670 48.938 1.00 91.38 293 THR A CA 1
ATOM 2258 C C . THR A 1 293 ? -35.746 5.287 47.578 1.00 91.38 293 THR A C 1
ATOM 2260 O O . THR A 1 293 ? -35.298 4.781 46.549 1.00 91.38 293 THR A O 1
ATOM 2263 N N . LYS A 1 294 ? -36.446 6.426 47.558 1.00 88.94 294 LYS A N 1
ATOM 2264 C CA . LYS A 1 294 ? -36.764 7.148 46.318 1.00 88.94 294 LYS A CA 1
ATOM 2265 C C . LYS A 1 294 ? -35.516 7.661 45.598 1.00 88.94 294 LYS A C 1
ATOM 2267 O O . LYS A 1 294 ? -35.456 7.657 44.371 1.00 88.94 294 LYS A O 1
ATOM 2272 N N . THR A 1 295 ? -34.506 8.076 46.360 1.00 92.12 295 THR A N 1
ATOM 2273 C CA . THR A 1 295 ? -33.209 8.475 45.800 1.00 92.12 295 THR A CA 1
ATOM 2274 C C . THR A 1 295 ? -32.525 7.287 45.122 1.00 92.12 295 THR A C 1
ATOM 2276 O O . THR A 1 295 ? -32.063 7.412 43.990 1.00 92.12 295 THR A O 1
ATOM 2279 N N . VAL A 1 296 ? -32.525 6.114 45.764 1.00 91.81 296 VAL A N 1
ATOM 2280 C CA . VAL A 1 296 ? -31.924 4.903 45.186 1.00 91.81 296 VAL A CA 1
ATOM 2281 C C . VAL A 1 296 ? -32.671 4.422 43.939 1.00 91.81 296 VAL A C 1
ATOM 2283 O O . VAL A 1 296 ? -32.025 4.021 42.974 1.00 91.81 296 VAL A O 1
ATOM 2286 N N . GLU A 1 297 ? -34.004 4.508 43.910 1.00 89.06 297 GLU A N 1
ATOM 2287 C CA . GLU A 1 297 ? -34.810 4.181 42.722 1.00 89.06 297 GLU A CA 1
ATOM 2288 C C . GLU A 1 297 ? -34.409 5.040 41.508 1.00 89.06 297 GLU A C 1
ATOM 2290 O O . GLU A 1 297 ? -34.193 4.522 40.407 1.00 89.06 297 GLU A O 1
ATOM 2295 N N . LEU A 1 298 ? -34.247 6.355 41.710 1.00 91.56 298 LEU A N 1
ATOM 2296 C CA . LEU A 1 298 ? -33.785 7.269 40.662 1.00 91.56 298 LEU A CA 1
ATOM 2297 C C . LEU A 1 298 ? -32.374 6.904 40.181 1.00 91.56 298 LEU A C 1
ATOM 2299 O O . LEU A 1 298 ? -32.161 6.771 38.973 1.00 91.56 298 LEU A O 1
ATOM 2303 N N . SER A 1 299 ? -31.437 6.666 41.103 1.00 92.50 299 SER A N 1
ATOM 2304 C CA . SER A 1 299 ? -30.068 6.262 40.756 1.00 92.50 299 SER A CA 1
ATOM 2305 C C . SER A 1 299 ? -30.023 4.931 40.000 1.00 92.50 299 SER A C 1
ATOM 2307 O O . SER A 1 299 ? -29.290 4.804 39.022 1.00 92.50 299 SER A O 1
ATOM 2309 N N . ALA A 1 300 ? -30.833 3.944 40.388 1.00 91.75 300 ALA A N 1
ATOM 2310 C CA . ALA A 1 300 ? -30.903 2.655 39.702 1.00 91.75 300 ALA A CA 1
ATOM 2311 C C . ALA A 1 300 ? -31.442 2.793 38.267 1.00 91.75 300 ALA A C 1
ATOM 2313 O O . ALA A 1 300 ? -30.949 2.133 37.348 1.00 91.75 300 ALA A O 1
ATOM 2314 N N . LYS A 1 301 ? -32.410 3.690 38.044 1.00 90.25 301 LYS A N 1
ATOM 2315 C CA . LYS A 1 301 ? -32.932 4.000 36.706 1.00 90.25 301 LYS A CA 1
ATOM 2316 C C . LYS A 1 301 ? -31.886 4.677 35.815 1.00 90.25 301 LYS A C 1
ATOM 2318 O O . LYS A 1 301 ? -31.740 4.305 34.649 1.00 90.25 301 LYS A O 1
ATOM 2323 N N . GLU A 1 302 ? -31.143 5.644 36.350 1.00 93.56 302 GLU A N 1
ATOM 2324 C CA . GLU A 1 302 ? -30.034 6.296 35.637 1.00 93.56 302 GLU A CA 1
ATOM 2325 C C . GLU A 1 302 ? -28.904 5.310 35.309 1.00 93.56 302 GLU A C 1
ATOM 2327 O O . GLU A 1 302 ? -28.376 5.309 34.190 1.00 93.56 302 GLU A O 1
ATOM 2332 N N . GLN A 1 303 ? -28.583 4.415 36.248 1.00 94.19 303 GLN A N 1
ATOM 2333 C CA . GLN A 1 303 ? -27.624 3.334 36.038 1.00 94.19 303 GLN A CA 1
ATOM 2334 C C . GLN A 1 303 ? -28.083 2.409 34.904 1.00 94.19 303 GLN A C 1
ATOM 2336 O O . GLN A 1 303 ? -27.289 2.096 34.020 1.00 94.19 303 GLN A O 1
ATOM 2341 N N . GLY A 1 304 ? -29.364 2.025 34.880 1.00 92.38 304 GLY A N 1
ATOM 2342 C CA . GLY A 1 304 ? -29.941 1.194 33.819 1.00 92.38 304 GLY A CA 1
ATOM 2343 C C . GLY A 1 304 ? -29.751 1.802 32.427 1.00 92.38 304 GLY A C 1
ATOM 2344 O O . GLY A 1 304 ? -29.252 1.133 31.524 1.00 92.38 304 GLY A O 1
ATOM 2345 N N . LYS A 1 305 ? -30.033 3.103 32.277 1.00 93.62 305 LYS A N 1
ATOM 2346 C CA . LYS A 1 305 ? -29.811 3.832 31.016 1.00 93.62 305 LYS A CA 1
ATOM 2347 C C . LYS A 1 305 ? -28.332 3.873 30.611 1.00 93.62 305 LYS A C 1
ATOM 2349 O O . LYS A 1 305 ? -27.999 3.756 29.434 1.00 93.62 305 LYS A O 1
ATOM 2354 N N . SER A 1 306 ? -27.434 4.041 31.579 1.00 95.94 306 SER A N 1
ATOM 2355 C CA . SER A 1 306 ? -25.986 4.062 31.327 1.00 95.94 306 SER A CA 1
ATOM 2356 C C . SER A 1 306 ? -25.467 2.699 30.857 1.00 95.94 306 SER A C 1
ATOM 2358 O O . SER A 1 306 ? -24.642 2.626 29.942 1.00 95.94 306 SER A O 1
ATOM 2360 N N . VAL A 1 307 ? -25.985 1.613 31.435 1.00 95.88 307 VAL A N 1
ATOM 2361 C CA . VAL A 1 307 ? -25.662 0.246 31.010 1.00 95.88 307 VAL A CA 1
ATOM 2362 C C . VAL A 1 307 ? -26.196 -0.030 29.606 1.00 95.88 307 VAL A C 1
ATOM 2364 O O . VAL A 1 307 ? -25.448 -0.541 28.781 1.00 95.88 307 VAL A O 1
ATOM 2367 N N . GLU A 1 308 ? -27.424 0.379 29.282 1.00 93.25 308 GLU A N 1
ATOM 2368 C CA . GLU A 1 308 ? -27.997 0.224 27.934 1.00 93.25 308 GLU A CA 1
ATOM 2369 C C . GLU A 1 308 ? -27.144 0.919 26.854 1.00 93.25 308 GLU A C 1
ATOM 2371 O O . GLU A 1 308 ? -26.812 0.322 25.828 1.00 93.25 308 GLU A O 1
ATOM 2376 N N . ASN A 1 309 ? -26.680 2.146 27.119 1.00 95.94 309 ASN A N 1
ATOM 2377 C CA . ASN A 1 309 ? -25.744 2.848 26.232 1.00 95.94 309 ASN A CA 1
ATOM 2378 C C . ASN A 1 309 ? -24.409 2.097 26.067 1.00 95.94 309 ASN A C 1
ATOM 2380 O O . ASN A 1 309 ? -23.812 2.096 24.986 1.00 95.94 309 ASN A O 1
ATOM 2384 N N . THR A 1 310 ? -23.937 1.448 27.132 1.00 96.75 310 THR A N 1
ATOM 2385 C CA . THR A 1 310 ? -22.705 0.648 27.111 1.00 96.75 310 THR A CA 1
ATOM 2386 C C . THR A 1 310 ? -22.895 -0.639 26.303 1.00 96.75 310 THR A C 1
ATOM 2388 O O . THR A 1 310 ? -22.028 -0.989 25.504 1.00 96.75 310 THR A O 1
ATOM 2391 N N . VAL A 1 311 ? -24.046 -1.311 26.434 1.00 95.75 311 VAL A N 1
ATOM 2392 C CA . VAL A 1 311 ? -24.417 -2.477 25.609 1.00 95.75 311 VAL A CA 1
ATOM 2393 C C . VAL A 1 311 ? -24.414 -2.103 24.131 1.00 95.75 311 VAL A C 1
ATOM 2395 O O . VAL A 1 311 ? -23.774 -2.789 23.334 1.00 95.75 311 VAL A O 1
ATOM 2398 N N . LYS A 1 312 ? -25.048 -0.981 23.773 1.00 96.12 312 LYS A N 1
ATOM 2399 C CA . LYS A 1 312 ? -25.063 -0.482 22.393 1.00 96.12 312 LYS A CA 1
ATOM 2400 C C . LYS A 1 312 ? -23.652 -0.211 21.862 1.00 96.12 312 LYS A C 1
ATOM 2402 O O . LYS A 1 312 ? -23.338 -0.573 20.736 1.00 96.12 312 LYS A O 1
ATOM 2407 N N . SER A 1 313 ? -22.776 0.345 22.698 1.00 97.12 313 SER A N 1
ATOM 2408 C CA . SER A 1 313 ? -21.375 0.588 22.331 1.00 97.12 313 SER A CA 1
ATOM 2409 C C . SER A 1 313 ? -20.625 -0.719 22.025 1.00 97.12 313 SER A C 1
ATOM 2411 O O . SER A 1 313 ? -19.848 -0.774 21.074 1.00 97.12 313 SER A O 1
ATOM 2413 N N . PHE A 1 314 ? -20.875 -1.801 22.776 1.00 97.25 314 PHE A N 1
ATOM 2414 C CA . PHE A 1 314 ? -20.328 -3.124 22.447 1.00 97.25 314 PHE A CA 1
ATOM 2415 C C . PHE A 1 314 ? -20.910 -3.702 21.151 1.00 97.25 314 PHE A C 1
ATOM 2417 O O . PHE A 1 314 ? -20.181 -4.350 20.402 1.00 97.25 314 PHE A O 1
ATOM 2424 N N . GLU A 1 315 ? -22.191 -3.471 20.858 1.00 96.12 315 GLU A N 1
ATOM 2425 C CA . GLU A 1 315 ? -22.795 -3.871 19.579 1.00 96.12 315 GLU A CA 1
ATOM 2426 C C . GLU A 1 315 ? -22.160 -3.146 18.391 1.00 96.12 315 GLU A C 1
ATOM 2428 O O . GLU A 1 315 ? -21.824 -3.795 17.397 1.00 96.12 315 GLU A O 1
ATOM 2433 N N . ASP A 1 316 ? -21.919 -1.841 18.521 1.00 97.25 316 ASP A N 1
ATOM 2434 C CA . ASP A 1 316 ? -21.236 -1.042 17.503 1.00 97.25 316 ASP A CA 1
ATOM 2435 C C . ASP A 1 316 ? -19.798 -1.545 17.278 1.00 97.25 316 ASP A C 1
ATOM 2437 O O . ASP A 1 316 ? -19.387 -1.739 16.133 1.00 97.25 316 ASP A O 1
ATOM 2441 N N . ILE A 1 317 ? -19.052 -1.858 18.349 1.00 97.00 317 ILE A N 1
ATOM 2442 C CA . ILE A 1 317 ? -17.707 -2.458 18.250 1.00 97.00 317 ILE A CA 1
ATOM 2443 C C . ILE A 1 317 ? -17.755 -3.788 17.485 1.00 97.00 317 ILE A C 1
ATOM 2445 O O . ILE A 1 317 ? -16.978 -3.989 16.552 1.00 97.00 317 ILE A O 1
ATOM 2449 N N . LEU A 1 318 ? -18.676 -4.689 17.842 1.00 96.12 318 LEU A N 1
ATOM 2450 C CA . LEU A 1 318 ? -18.829 -5.981 17.163 1.00 96.12 318 LEU A CA 1
ATOM 2451 C C . LEU A 1 318 ? -19.189 -5.806 15.681 1.00 96.12 318 LEU A C 1
ATOM 2453 O O . LEU A 1 318 ? -18.685 -6.537 14.827 1.00 96.12 318 LEU A O 1
ATOM 2457 N N . MET A 1 319 ? -20.036 -4.827 15.354 1.00 96.25 319 MET A N 1
ATOM 2458 C CA . MET A 1 319 ? -20.363 -4.490 13.969 1.00 96.25 319 MET A CA 1
ATOM 2459 C C . MET A 1 319 ? -19.132 -3.980 13.209 1.00 96.25 319 MET A C 1
ATOM 2461 O O . MET A 1 319 ? -18.882 -4.426 12.087 1.00 96.25 319 MET A O 1
ATOM 2465 N N . PHE A 1 320 ? -18.344 -3.079 13.803 1.00 95.00 320 PHE A N 1
ATOM 2466 C CA . PHE A 1 320 ? -17.129 -2.561 13.175 1.00 95.00 320 PHE A CA 1
ATOM 2467 C C . PHE A 1 320 ? -16.105 -3.664 12.911 1.00 95.00 320 PHE A C 1
ATOM 2469 O O . PHE A 1 320 ? -15.581 -3.722 11.801 1.00 95.00 320 PHE A O 1
ATOM 2476 N N . ILE A 1 321 ? -15.889 -4.588 13.852 1.00 94.62 321 ILE A N 1
ATOM 2477 C CA . ILE A 1 321 ? -14.986 -5.728 13.639 1.00 94.62 321 ILE A CA 1
ATOM 2478 C C . ILE A 1 321 ? -15.460 -6.620 12.484 1.00 94.62 321 ILE A C 1
ATOM 2480 O O . ILE A 1 321 ? -14.664 -6.978 11.615 1.00 94.62 321 ILE A O 1
ATOM 2484 N N . ARG A 1 322 ? -16.763 -6.911 12.386 1.00 92.31 322 ARG A N 1
ATOM 2485 C CA . ARG A 1 322 ? -17.306 -7.690 11.255 1.00 92.31 322 ARG A CA 1
ATOM 2486 C C . ARG A 1 322 ? -17.081 -7.013 9.905 1.00 92.31 322 ARG A C 1
ATOM 2488 O O . ARG A 1 322 ? -16.828 -7.698 8.916 1.00 92.31 322 ARG A O 1
ATOM 2495 N N . ASN A 1 323 ? -17.125 -5.684 9.865 1.00 93.38 323 ASN A N 1
ATOM 2496 C CA . ASN A 1 323 ? -16.868 -4.913 8.649 1.00 93.38 323 ASN A CA 1
ATOM 2497 C C . ASN A 1 323 ? -15.382 -4.890 8.246 1.00 93.38 323 ASN A C 1
ATOM 2499 O O . ASN A 1 323 ? -15.083 -4.641 7.078 1.00 93.38 323 ASN A O 1
ATOM 2503 N N . ILE A 1 324 ? -14.452 -5.190 9.161 1.00 92.94 324 ILE A N 1
ATOM 2504 C CA . ILE A 1 324 ? -13.019 -5.315 8.846 1.00 92.94 324 ILE A CA 1
ATOM 2505 C C . ILE A 1 324 ? -12.733 -6.603 8.056 1.00 92.94 324 ILE A C 1
ATOM 2507 O O . ILE A 1 324 ? -11.886 -6.597 7.163 1.00 92.94 324 ILE A O 1
ATOM 2511 N N . GLY A 1 325 ? -13.475 -7.690 8.297 1.00 88.19 325 GLY A N 1
ATOM 2512 C CA . GLY A 1 325 ? -13.289 -8.973 7.598 1.00 88.19 325 GLY A CA 1
ATOM 2513 C C . GLY A 1 325 ? -13.243 -8.860 6.060 1.00 88.19 325 GLY A C 1
ATOM 2514 O O . GLY A 1 325 ? -12.268 -9.297 5.442 1.00 88.19 325 GLY A O 1
ATOM 2515 N N . PRO A 1 326 ? -14.243 -8.229 5.413 1.00 92.44 326 PRO A N 1
ATOM 2516 C CA . PRO A 1 326 ? -14.220 -7.957 3.974 1.00 92.44 326 PRO A CA 1
ATOM 2517 C C . PRO A 1 326 ? -13.044 -7.086 3.511 1.00 92.44 326 PRO A C 1
ATOM 2519 O O . PRO A 1 326 ? -12.551 -7.274 2.396 1.00 92.44 326 PRO A O 1
ATOM 2522 N N . LEU A 1 327 ? -12.574 -6.151 4.348 1.00 92.69 327 LEU A N 1
ATOM 2523 C CA . LEU A 1 327 ? -11.419 -5.309 4.027 1.00 92.69 327 LEU A CA 1
ATOM 2524 C C . LEU A 1 327 ? -10.139 -6.144 3.936 1.00 92.69 327 LEU A C 1
ATOM 2526 O O . LEU A 1 327 ? -9.395 -5.964 2.977 1.00 92.69 327 LEU A O 1
ATOM 2530 N N . PHE A 1 328 ? -9.925 -7.115 4.833 1.00 90.38 328 PHE A N 1
ATOM 2531 C CA . PHE A 1 328 ? -8.791 -8.042 4.716 1.00 90.38 328 PHE A CA 1
ATOM 2532 C C . PHE A 1 328 ? -8.807 -8.804 3.394 1.00 90.38 328 PHE A C 1
ATOM 2534 O O . PHE A 1 328 ? -7.801 -8.837 2.691 1.00 90.38 328 PHE A O 1
ATOM 2541 N N . SER A 1 329 ? -9.955 -9.379 3.019 1.00 90.12 329 SER A N 1
ATOM 2542 C CA . SER A 1 329 ? -10.081 -10.120 1.758 1.00 90.12 329 SER A CA 1
ATOM 2543 C C . SER A 1 329 ? -9.780 -9.235 0.544 1.00 90.12 329 SER A C 1
ATOM 2545 O O . SER A 1 329 ? -9.084 -9.663 -0.379 1.00 90.12 329 SER A O 1
ATOM 2547 N N . LYS A 1 330 ? -10.252 -7.982 0.558 1.00 94.75 330 LYS A N 1
ATOM 2548 C CA . LYS A 1 330 ? -9.960 -7.012 -0.500 1.00 94.75 330 LYS A CA 1
ATOM 2549 C C . LYS A 1 330 ? -8.467 -6.675 -0.566 1.00 94.75 330 LYS A C 1
ATOM 2551 O O . LYS A 1 330 ? -7.919 -6.635 -1.665 1.00 94.75 330 LYS A O 1
ATOM 2556 N N . THR A 1 331 ? -7.814 -6.471 0.576 1.00 94.44 331 THR A N 1
ATOM 2557 C CA . THR A 1 331 ? -6.377 -6.168 0.624 1.00 94.44 331 THR A CA 1
ATOM 2558 C C . THR A 1 331 ? -5.535 -7.358 0.169 1.00 94.44 331 THR A C 1
ATOM 2560 O O . THR A 1 331 ? -4.632 -7.163 -0.636 1.00 94.44 331 THR A O 1
ATOM 2563 N N . TYR A 1 332 ? -5.863 -8.587 0.582 1.00 92.75 332 TYR A N 1
ATOM 2564 C CA . TYR A 1 332 ? -5.174 -9.791 0.100 1.00 92.75 332 TYR A CA 1
ATOM 2565 C C . TYR A 1 332 ? -5.263 -9.935 -1.421 1.00 92.75 332 TYR A C 1
ATOM 2567 O O . TYR A 1 332 ? -4.249 -10.123 -2.084 1.00 92.75 332 TYR A O 1
ATOM 2575 N N . ARG A 1 333 ? -6.456 -9.742 -1.999 1.00 94.62 333 ARG A N 1
ATOM 2576 C CA . ARG A 1 333 ? -6.622 -9.756 -3.460 1.00 94.62 333 ARG A CA 1
ATOM 2577 C C . ARG A 1 333 ? -5.780 -8.693 -4.163 1.00 94.62 333 ARG A C 1
ATOM 2579 O O . ARG A 1 333 ? -5.198 -8.982 -5.201 1.00 94.62 333 ARG A O 1
ATOM 2586 N N . ALA A 1 334 ? -5.717 -7.482 -3.609 1.00 95.56 334 ALA A N 1
ATOM 2587 C CA . ALA A 1 334 ? -4.890 -6.418 -4.168 1.00 95.56 334 ALA A CA 1
ATOM 2588 C C . ALA A 1 334 ? -3.395 -6.773 -4.112 1.00 95.56 334 ALA A C 1
ATOM 2590 O O . ALA A 1 334 ? -2.679 -6.533 -5.079 1.00 95.56 334 ALA A O 1
ATOM 2591 N N . MET A 1 335 ? -2.926 -7.390 -3.022 1.00 94.12 335 MET A N 1
ATOM 2592 C CA . MET A 1 335 ? -1.541 -7.862 -2.919 1.00 94.12 335 MET A CA 1
ATOM 2593 C C . MET A 1 335 ? -1.230 -8.952 -3.952 1.00 94.12 335 MET A C 1
ATOM 2595 O O . MET A 1 335 ? -0.202 -8.874 -4.620 1.00 94.12 335 MET A O 1
ATOM 2599 N N . ASP A 1 336 ? -2.136 -9.911 -4.162 1.00 93.44 336 ASP A N 1
ATOM 2600 C CA . ASP A 1 336 ? -1.984 -10.934 -5.207 1.00 93.44 336 ASP A CA 1
ATOM 2601 C C . ASP A 1 336 ? -1.931 -10.337 -6.621 1.00 93.44 336 ASP A C 1
ATOM 2603 O O . ASP A 1 336 ? -1.157 -10.786 -7.467 1.00 93.44 336 ASP A O 1
ATOM 2607 N N . GLU A 1 337 ? -2.745 -9.316 -6.901 1.00 95.62 337 GLU A N 1
ATOM 2608 C CA . GLU A 1 337 ? -2.709 -8.596 -8.179 1.00 95.62 337 GLU A CA 1
ATOM 2609 C C . GLU A 1 337 ? -1.382 -7.848 -8.380 1.00 95.62 337 GLU A C 1
ATOM 2611 O O . GLU A 1 337 ? -0.847 -7.838 -9.494 1.00 95.62 337 GLU A O 1
ATOM 2616 N N . ILE A 1 338 ? -0.807 -7.281 -7.313 1.00 94.81 338 ILE A N 1
ATOM 2617 C CA . ILE A 1 338 ? 0.515 -6.644 -7.363 1.00 94.81 338 ILE A CA 1
ATOM 2618 C C . ILE A 1 338 ? 1.604 -7.687 -7.635 1.00 94.81 338 ILE A C 1
ATOM 2620 O O . ILE A 1 338 ? 2.460 -7.431 -8.478 1.00 94.81 338 ILE A O 1
ATOM 2624 N N . ILE A 1 339 ? 1.565 -8.865 -6.997 1.00 94.12 339 ILE A N 1
ATOM 2625 C CA . ILE A 1 339 ? 2.534 -9.947 -7.259 1.00 94.12 339 ILE A CA 1
ATOM 2626 C C . ILE A 1 339 ? 2.477 -10.372 -8.729 1.00 94.12 339 ILE A C 1
ATOM 2628 O O . ILE A 1 339 ? 3.508 -10.397 -9.397 1.00 94.12 339 ILE A O 1
ATOM 2632 N N . LYS A 1 340 ? 1.274 -10.607 -9.267 1.00 94.69 340 LYS A N 1
ATOM 2633 C CA . LYS A 1 340 ? 1.101 -10.949 -10.689 1.00 94.69 340 LYS A CA 1
ATOM 2634 C C . LYS A 1 340 ? 1.632 -9.855 -11.611 1.00 94.69 340 LYS A C 1
ATOM 2636 O O . LYS A 1 340 ? 2.302 -10.147 -12.593 1.00 94.69 340 LYS A O 1
ATOM 2641 N N . SER A 1 341 ? 1.349 -8.592 -11.294 1.00 94.94 341 SER A N 1
ATOM 2642 C CA . SER A 1 341 ? 1.848 -7.458 -12.078 1.00 94.94 341 SER A CA 1
ATOM 2643 C C . SER A 1 341 ? 3.374 -7.367 -12.014 1.00 94.94 341 SER A C 1
ATOM 2645 O O . SER A 1 341 ? 4.015 -7.122 -13.030 1.00 94.94 341 SER A O 1
ATOM 2647 N N . LYS A 1 342 ? 3.966 -7.623 -10.842 1.00 94.31 342 LYS A N 1
ATOM 2648 C CA . LYS A 1 342 ? 5.417 -7.697 -10.647 1.00 94.31 342 LYS A CA 1
ATOM 2649 C C . LYS A 1 342 ? 6.036 -8.812 -11.491 1.00 94.31 342 LYS A C 1
ATOM 2651 O O . LYS A 1 342 ? 7.087 -8.585 -12.080 1.00 94.31 342 LYS A O 1
ATOM 2656 N N . ASP A 1 343 ? 5.409 -9.986 -11.568 1.00 93.31 343 ASP A N 1
ATOM 2657 C CA . ASP A 1 343 ? 5.893 -11.099 -12.399 1.00 93.31 343 ASP A CA 1
ATOM 2658 C C . ASP A 1 343 ? 5.883 -10.732 -13.888 1.00 93.31 343 ASP A C 1
ATOM 2660 O O . ASP A 1 343 ? 6.872 -10.963 -14.577 1.00 93.31 343 ASP A O 1
ATOM 2664 N N . VAL A 1 344 ? 4.827 -10.062 -14.364 1.00 95.25 344 VAL A N 1
ATOM 2665 C CA . VAL A 1 344 ? 4.769 -9.553 -15.746 1.00 95.25 344 VAL A CA 1
ATOM 2666 C C . VAL A 1 344 ? 5.877 -8.533 -16.012 1.00 95.25 344 VAL A C 1
ATOM 2668 O O . VAL A 1 344 ? 6.515 -8.580 -17.059 1.00 95.25 344 VAL A O 1
ATOM 2671 N N . VAL A 1 345 ? 6.137 -7.604 -15.085 1.00 94.50 345 VAL A N 1
ATOM 2672 C CA . VAL A 1 345 ? 7.244 -6.645 -15.251 1.00 94.50 345 VAL A CA 1
ATOM 2673 C C . VAL A 1 345 ? 8.590 -7.371 -15.271 1.00 94.50 345 VAL A C 1
ATOM 2675 O O . VAL A 1 345 ? 9.441 -7.008 -16.076 1.00 94.50 345 VAL A O 1
ATOM 2678 N N . MET A 1 346 ? 8.776 -8.404 -14.445 1.00 93.19 346 MET A N 1
ATOM 2679 C CA . MET A 1 346 ? 10.005 -9.202 -14.444 1.00 93.19 346 MET A CA 1
ATOM 2680 C C . MET A 1 346 ? 10.230 -9.895 -15.794 1.00 93.19 346 MET A C 1
ATOM 2682 O O . MET A 1 346 ? 11.315 -9.780 -16.352 1.00 93.19 346 MET A O 1
ATOM 2686 N N . GLU A 1 347 ? 9.195 -10.520 -16.363 1.00 93.31 347 GLU A N 1
ATOM 2687 C CA . GLU A 1 347 ? 9.255 -11.137 -17.697 1.00 93.31 347 GLU A CA 1
ATOM 2688 C C . GLU A 1 347 ? 9.649 -10.111 -18.772 1.00 93.31 347 GLU A C 1
ATOM 2690 O O . GLU A 1 347 ? 10.527 -10.364 -19.594 1.00 93.31 347 GLU A O 1
ATOM 2695 N N . ARG A 1 348 ? 9.076 -8.900 -18.728 1.00 91.56 348 ARG A N 1
ATOM 2696 C CA . ARG A 1 348 ? 9.455 -7.816 -19.653 1.00 91.56 348 ARG A CA 1
ATOM 2697 C C . ARG A 1 348 ? 10.894 -7.351 -19.466 1.00 91.56 348 ARG A C 1
ATOM 2699 O O . ARG A 1 348 ? 11.554 -7.020 -20.446 1.00 91.56 348 ARG A O 1
ATOM 2706 N N . VAL A 1 349 ? 11.382 -7.301 -18.231 1.00 92.38 349 VAL A N 1
ATOM 2707 C CA . VAL A 1 349 ? 12.777 -6.948 -17.947 1.00 92.38 349 VAL A CA 1
ATOM 2708 C C . VAL A 1 349 ? 13.725 -8.011 -18.504 1.00 92.38 349 VAL A C 1
ATOM 2710 O O . VAL A 1 349 ? 14.726 -7.650 -19.118 1.00 92.38 349 VAL A O 1
ATOM 2713 N N . GLU A 1 350 ? 13.389 -9.295 -18.365 1.00 87.88 350 GLU A N 1
ATOM 2714 C CA . GLU A 1 350 ? 14.151 -10.405 -18.952 1.00 87.88 350 GLU A CA 1
ATOM 2715 C C . GLU A 1 350 ? 14.160 -10.347 -20.488 1.00 87.88 350 GLU A C 1
ATOM 2717 O O . GLU A 1 350 ? 15.223 -10.481 -21.095 1.00 87.88 350 GLU A O 1
ATOM 2722 N N . GLU A 1 351 ? 13.014 -10.074 -21.123 1.00 89.25 351 GLU A N 1
ATOM 2723 C CA . GLU A 1 351 ? 12.916 -9.903 -22.581 1.00 89.25 351 GLU A CA 1
ATOM 2724 C C . GLU A 1 351 ? 13.806 -8.761 -23.093 1.00 89.25 351 GLU A C 1
ATOM 2726 O O . GLU A 1 351 ? 14.518 -8.927 -24.082 1.00 89.25 351 GLU A O 1
ATOM 2731 N N . VAL A 1 352 ? 13.787 -7.599 -22.429 1.00 88.19 352 VAL A N 1
ATOM 2732 C CA . VAL A 1 352 ? 14.603 -6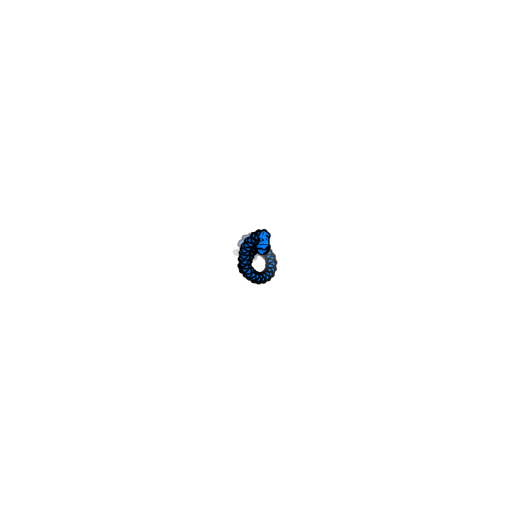.446 -22.843 1.00 88.19 352 VAL A CA 1
ATOM 2733 C C . VAL A 1 352 ? 16.085 -6.712 -22.575 1.00 88.19 352 VAL A C 1
ATOM 2735 O O . VAL A 1 352 ? 16.909 -6.438 -23.445 1.00 88.19 352 VAL A O 1
ATOM 2738 N N . SER A 1 353 ? 16.418 -7.311 -21.428 1.00 84.88 353 SER A N 1
ATOM 2739 C CA . SER A 1 353 ? 17.796 -7.671 -21.073 1.00 84.88 353 SER A CA 1
ATOM 2740 C C . SER A 1 353 ? 18.405 -8.731 -21.994 1.00 84.88 353 SER A C 1
ATOM 2742 O O . SER A 1 353 ? 19.621 -8.879 -22.005 1.00 84.88 353 SER A O 1
ATOM 2744 N N . ALA A 1 354 ? 17.597 -9.498 -22.732 1.00 81.31 354 ALA A N 1
ATOM 2745 C CA . ALA A 1 354 ? 18.092 -10.447 -23.727 1.00 81.31 354 ALA A CA 1
ATOM 2746 C C . ALA A 1 354 ? 18.485 -9.776 -25.059 1.00 81.31 354 ALA A C 1
ATOM 2748 O O . ALA A 1 354 ? 19.173 -10.393 -25.874 1.00 81.31 354 ALA A O 1
ATOM 2749 N N . ILE A 1 355 ? 18.017 -8.547 -25.299 1.00 73.56 355 ILE A N 1
ATOM 2750 C CA . ILE A 1 355 ? 18.221 -7.794 -26.546 1.00 73.56 355 ILE A CA 1
ATOM 2751 C C . ILE A 1 355 ? 19.320 -6.734 -26.384 1.00 73.56 355 ILE A C 1
ATOM 2753 O O . ILE A 1 355 ? 20.052 -6.473 -27.340 1.00 73.56 355 ILE A O 1
ATOM 2757 N N . THR A 1 356 ? 19.407 -6.114 -25.204 1.00 67.00 356 THR A N 1
ATOM 2758 C CA . THR A 1 356 ? 20.454 -5.151 -24.816 1.00 67.00 356 THR A CA 1
ATOM 2759 C C . THR A 1 356 ? 21.675 -5.858 -24.262 1.00 67.00 356 THR A C 1
ATOM 2761 O O . THR A 1 356 ? 22.801 -5.469 -24.638 1.00 67.00 356 THR A O 1
#

Foldseek 3Di:
DDDDDDDPVVVVVVVVVVVVVVVVVVVVCVVVVVVVVVVCCCVPPVVLVVLLVVLVVCVVVVNLPDQQDPVQCPDPDPSVVSNVVSNVVSVVVVVVVVVVVVVVVVVVVVVVVVVVVVVVVVVVVVVVVVVVVVVVVVLVVLLVVLVVLVVVLVVVVVVLVVVVVVLVVVLVVLVVLLVVLVVQLVVLVVVLVVLVVVLVVLVVVLVVLVVVLVVLVVLLVVLVVQLVVLVVQLVVLVVQLVVLVVVPPVSVVSNVVSVVSNVVSVVSNVVSVVSNVVSVVSNVVSVVVNVVSVVVNVVSVVVSVVSVVVSVVSVVSNVVSVVVVVVSVVVVVVSVVVNVVSVVVNVVSVVSSVVD

Secondary structure (DSSP, 8-state):
----PPPHHHHHHHHHHHHHHHHHHHHHHHHHHHHHHHHHHIIIIIHHHHHHHHHHHHHHTT---PPPPHHHHT--SHHHHHHHHHHHHHHHHHHHHHHHHHHHHHHHHHHHHHHHHHHHHHHHHHHHHHHHHHHHHHHHHHHHHHHHHHHHHHHHHHHHHHHHHHHHHHHHHHHHHHHHHHHHHHHHHHHHHHHHHHHHHHHHHHHHHHHHHHHHHHHHHHHHHHHHHHHHHHHHHHHHHHHHHHTGGGGHHHHHHHHHHHHHHHHHHHHHHHHHHHHHHHHHHHHHHHHHHHHHHHHHHHHHHHHHHHHHHHHHHHHHHHHHHHHHHHHHHHHHHHHHHHHHHHHHHHHHHTT-

Radius of gyration: 88.41 Å; chains: 1; bounding box: 148×33×288 Å